Protein AF-A0A1F9DR35-F1 (afdb_monomer)

Nearest PDB structures (foldseek):
  1poi-assembly1_B  TM=9.417E-01  e=4.056E-20  Acidaminococcus fermentans
  5n01-assembly1_B  TM=9.128E-01  e=9.693E-15  Myxococcus xanthus DK 1622
  5mzw-assembly1_B  TM=8.966E-01  e=5.816E-15  Myxococcus xanthus DK 1622
  5n00-assembly1_B  TM=9.069E-01  e=1.835E-14  Myxococcus xanthus DK 1622
  5n02-assembly1_D  TM=9.061E-01  e=1.835E-14  Myxococcus xanthus DK 1622

pLDDT: mean 96.23, std 2.17, range [83.69, 98.62]

Solvent-accessible surface area (backbone atoms only — not comparable to full-atom values): 10544 Å² total; per-residue (Å²): 107,72,68,58,55,51,34,36,75,70,84,33,69,82,65,75,52,72,32,68,50,14,18,29,44,35,53,67,92,63,87,63,92,44,59,77,31,72,51,36,42,33,83,27,83,41,80,55,44,40,66,58,45,52,52,40,21,70,71,60,75,33,61,70,38,84,46,72,51,63,21,32,22,51,26,52,27,22,13,34,38,47,37,54,93,41,87,92,67,43,78,38,80,50,98,34,52,84,64,49,30,58,43,29,52,32,12,42,28,24,32,34,58,47,81,74,33,44,77,28,28,25,67,64,52,71,36,77,46,22,60,19,29,64,84,19,60,60,44,38,47,75,74,70,41,60,77,92,41,20,63,48,36,43,41,38,76,48,33,37,28,36,51,41,88,62,60,27,40,35,21,41,40,28,56,33,91,97,52,51,75,63,60,53,46,76,30,31,53,47,92,67,44,72,44,99,65,66,83

Secondary structure (DSSP, 8-state):
-HHHHHHHHHT-TTPPPB-TTSEES---SS--SSTTSGGGTTT-SEE--HHHHHHHHHTT---EEEE--SEE-TT--EE-SEESS-SSS-SEE----TTHHHHHHHSSEEEEE----TTTB-SS-SS-SB-SSTTSTTHHHHTTPPTT-EEEEEE-SSEEEEE-TTT--EEEEEE-TT--HHHHHHT-SSPPEE-SS--

Mean predicted aligned error: 3.11 Å

Sequence (199 aa):
CAAAMLAQKTHAPNLMIVFEAGGVAPLLPEMPISVGDSRTYFRGIMATSMSEIMDTCCRGMIDYTFLGGAQIDMYGNLNSTQLGPDHSHPKVRFPGSGGANDFASFCWRMMVITPQDSRRFTEKCDFITTPGWLEGGDSRAKLGLPKGCGPYRIITNMAVMDFEEESKRMRIISINPGYSVKDVQDNCGFELLKAKKII

Structure (mmCIF, N/CA/C/O backbone):
data_AF-A0A1F9DR35-F1
#
_entry.id   AF-A0A1F9DR35-F1
#
loop_
_atom_site.group_PDB
_atom_site.id
_atom_site.type_symbol
_atom_site.label_atom_id
_atom_site.label_alt_id
_atom_site.label_comp_id
_atom_site.label_asym_id
_atom_site.label_entity_id
_atom_site.label_seq_id
_atom_site.pdbx_PDB_ins_code
_atom_site.Cartn_x
_atom_site.Cartn_y
_atom_site.Cartn_z
_atom_site.occupancy
_atom_site.B_iso_or_equiv
_atom_site.auth_seq_id
_atom_site.auth_comp_id
_atom_site.auth_asym_id
_atom_site.auth_atom_id
_atom_site.pdbx_PDB_model_num
ATOM 1 N N . CYS A 1 1 ? 10.543 -5.946 -0.585 1.00 83.69 1 CYS A N 1
ATOM 2 C CA . CYS A 1 1 ? 11.599 -6.928 -0.934 1.00 83.69 1 CYS A CA 1
ATOM 3 C C . CYS A 1 1 ? 11.656 -8.117 0.019 1.00 83.69 1 CYS A C 1
ATOM 5 O O . CYS A 1 1 ? 11.390 -9.214 -0.446 1.00 83.69 1 CYS A O 1
ATOM 7 N N . ALA A 1 2 ? 11.917 -7.936 1.321 1.00 91.50 2 ALA A N 1
ATOM 8 C CA . ALA A 1 2 ? 12.093 -9.055 2.262 1.00 91.50 2 ALA A CA 1
ATOM 9 C C . ALA A 1 2 ? 10.951 -10.096 2.233 1.00 91.50 2 ALA A C 1
ATOM 11 O O . ALA A 1 2 ? 11.216 -11.286 2.088 1.00 91.50 2 ALA A O 1
ATOM 12 N N . ALA A 1 3 ? 9.688 -9.651 2.279 1.00 93.19 3 ALA A N 1
ATOM 13 C CA . ALA A 1 3 ? 8.527 -10.544 2.203 1.00 93.19 3 ALA A CA 1
ATOM 14 C C . ALA A 1 3 ? 8.476 -11.354 0.892 1.00 93.19 3 ALA A C 1
ATOM 16 O O . ALA A 1 3 ? 8.276 -12.564 0.924 1.00 93.19 3 ALA A O 1
ATOM 17 N N . ALA A 1 4 ? 8.719 -10.709 -0.255 1.00 93.44 4 ALA A N 1
ATOM 18 C CA . ALA A 1 4 ? 8.737 -11.372 -1.561 1.00 93.44 4 ALA A CA 1
ATOM 19 C C . ALA A 1 4 ? 9.900 -12.373 -1.686 1.00 93.44 4 ALA A C 1
ATOM 21 O O . ALA A 1 4 ? 9.704 -13.485 -2.167 1.00 93.44 4 ALA A O 1
ATOM 22 N N . MET A 1 5 ? 11.090 -12.018 -1.187 1.00 93.25 5 MET A N 1
ATOM 23 C CA . MET A 1 5 ? 12.255 -12.911 -1.167 1.00 93.25 5 MET A CA 1
ATOM 24 C C . MET A 1 5 ? 12.014 -14.142 -0.288 1.00 93.25 5 MET A C 1
ATOM 26 O O . MET A 1 5 ? 12.370 -15.256 -0.670 1.00 93.25 5 MET A O 1
ATOM 30 N N . LEU A 1 6 ? 11.393 -13.959 0.883 1.00 95.19 6 LEU A N 1
ATOM 31 C CA . LEU A 1 6 ? 11.012 -15.071 1.749 1.00 95.19 6 LEU A CA 1
ATOM 32 C C . LEU A 1 6 ? 9.963 -15.961 1.071 1.00 95.19 6 LEU A C 1
ATOM 34 O O . LEU A 1 6 ? 10.099 -17.183 1.096 1.00 95.19 6 LEU A O 1
ATOM 38 N N . ALA A 1 7 ? 8.953 -15.369 0.429 1.00 95.69 7 ALA A N 1
ATOM 39 C CA . ALA A 1 7 ? 7.929 -16.110 -0.302 1.00 95.69 7 ALA A CA 1
ATOM 40 C C . ALA A 1 7 ? 8.540 -16.958 -1.431 1.00 95.69 7 ALA A C 1
ATOM 42 O O . ALA A 1 7 ? 8.270 -18.157 -1.492 1.00 95.69 7 ALA A O 1
ATOM 43 N N . GLN A 1 8 ? 9.444 -16.386 -2.238 1.00 95.31 8 GLN A N 1
ATOM 44 C CA . GLN A 1 8 ? 10.185 -17.110 -3.281 1.00 95.31 8 GLN A CA 1
ATOM 45 C C . GLN A 1 8 ? 10.973 -18.305 -2.735 1.00 95.31 8 GLN A C 1
ATOM 47 O O . GLN A 1 8 ? 11.013 -19.360 -3.360 1.00 95.31 8 GLN A O 1
ATOM 52 N N . LYS A 1 9 ? 11.583 -18.172 -1.553 1.00 94.69 9 LYS A N 1
ATOM 53 C CA . LYS A 1 9 ? 12.379 -19.245 -0.935 1.00 94.69 9 LYS A CA 1
ATOM 54 C C . LYS A 1 9 ? 11.552 -20.306 -0.206 1.00 94.69 9 LYS A C 1
ATOM 56 O O . LYS A 1 9 ? 12.128 -21.294 0.237 1.00 94.69 9 LYS A O 1
ATOM 61 N N . THR A 1 10 ? 10.247 -20.100 -0.034 1.00 97.62 10 THR A N 1
ATOM 62 C CA . THR A 1 10 ? 9.408 -20.975 0.798 1.00 97.62 10 THR A CA 1
ATOM 63 C C . THR A 1 10 ? 8.257 -21.593 0.016 1.00 97.62 10 THR A C 1
ATOM 65 O O . THR A 1 10 ? 8.271 -22.792 -0.234 1.00 97.62 10 THR A O 1
ATOM 68 N N . HIS A 1 11 ? 7.260 -20.801 -0.371 1.00 97.56 11 HIS A N 1
ATOM 69 C CA . HIS A 1 11 ? 5.978 -21.313 -0.869 1.00 97.56 11 HIS A CA 1
ATOM 70 C C . HIS A 1 11 ? 5.564 -20.752 -2.234 1.00 97.56 11 HIS A C 1
ATOM 72 O O . HIS A 1 11 ? 4.597 -21.231 -2.818 1.00 97.56 11 HIS A O 1
ATOM 78 N N . ALA A 1 12 ? 6.281 -19.759 -2.762 1.00 97.12 12 ALA A N 1
ATOM 79 C CA . ALA A 1 12 ? 5.975 -19.116 -4.037 1.00 97.12 12 ALA A CA 1
ATOM 80 C C . ALA A 1 12 ? 7.231 -18.983 -4.924 1.00 97.12 12 ALA A C 1
ATOM 82 O O . ALA A 1 12 ? 7.595 -17.865 -5.293 1.00 97.12 12 ALA A O 1
ATOM 83 N N . PRO A 1 13 ? 7.907 -20.091 -5.292 1.00 94.88 13 PRO A N 1
ATOM 84 C CA . PRO A 1 13 ? 9.174 -20.050 -6.037 1.00 94.88 13 PRO A CA 1
ATOM 85 C C . PRO A 1 13 ? 9.071 -19.368 -7.406 1.00 94.88 13 PRO A C 1
ATOM 87 O O . PRO A 1 13 ? 10.054 -18.818 -7.891 1.00 94.88 13 PRO A O 1
ATOM 90 N N . ASN A 1 14 ? 7.873 -19.349 -7.994 1.00 94.88 14 ASN A N 1
ATOM 91 C CA . ASN A 1 14 ? 7.598 -18.721 -9.285 1.00 94.88 14 ASN A CA 1
ATOM 92 C C . ASN A 1 14 ? 7.073 -17.277 -9.160 1.00 94.88 14 ASN A C 1
ATOM 94 O O . ASN A 1 14 ? 6.606 -16.716 -10.148 1.00 94.88 14 ASN A O 1
ATOM 98 N N . LEU A 1 15 ? 7.104 -16.672 -7.964 1.00 95.88 15 LEU A N 1
ATOM 99 C CA . LEU A 1 15 ? 6.727 -15.269 -7.779 1.00 95.88 15 LEU A CA 1
ATOM 100 C C . LEU A 1 15 ? 7.653 -14.374 -8.611 1.00 95.88 15 LEU A C 1
ATOM 102 O O . LEU A 1 15 ? 8.870 -14.396 -8.427 1.00 95.88 15 LEU A O 1
ATOM 106 N N . MET A 1 16 ? 7.075 -13.553 -9.486 1.00 95.50 16 MET A N 1
ATOM 107 C CA . MET A 1 16 ? 7.813 -12.573 -10.275 1.00 95.50 16 MET A CA 1
ATOM 108 C C . MET A 1 16 ? 7.888 -11.244 -9.522 1.00 95.50 16 MET A C 1
ATOM 110 O O . MET A 1 16 ? 6.864 -10.650 -9.195 1.00 95.50 16 MET A O 1
ATOM 114 N N . ILE A 1 17 ? 9.104 -10.773 -9.243 1.00 95.94 17 ILE A N 1
ATOM 115 C CA . ILE A 1 17 ? 9.324 -9.461 -8.627 1.00 95.94 17 ILE A CA 1
ATOM 116 C C . ILE A 1 17 ? 9.549 -8.439 -9.736 1.00 95.94 17 ILE A C 1
ATOM 118 O O . ILE A 1 17 ? 10.380 -8.649 -10.617 1.00 95.94 17 ILE A O 1
ATOM 122 N N . VAL A 1 18 ? 8.827 -7.327 -9.664 1.00 96.44 18 VAL A N 1
ATOM 123 C CA . VAL A 1 18 ? 8.959 -6.192 -10.577 1.00 96.44 18 VAL A CA 1
ATOM 124 C C . VAL A 1 18 ? 9.212 -4.939 -9.744 1.00 96.44 18 VAL A C 1
ATOM 126 O O . VAL A 1 18 ? 8.576 -4.743 -8.708 1.00 96.44 18 VAL A O 1
ATOM 129 N N . PHE A 1 19 ? 10.166 -4.117 -10.167 1.00 96.38 19 PHE A N 1
ATOM 130 C CA . PHE A 1 19 ? 10.542 -2.869 -9.505 1.00 96.38 19 PHE A CA 1
ATOM 131 C C . PHE A 1 19 ? 10.108 -1.670 -10.339 1.00 96.38 19 PHE A C 1
ATOM 133 O O . PHE A 1 19 ? 10.281 -1.692 -11.554 1.00 96.38 19 PHE A O 1
ATOM 140 N N . GLU A 1 20 ? 9.626 -0.599 -9.694 1.00 95.81 20 GLU A N 1
ATOM 141 C CA . GLU A 1 20 ? 9.107 0.588 -10.399 1.00 95.81 20 GLU A CA 1
ATOM 142 C C . GLU A 1 20 ? 10.121 1.211 -11.362 1.00 95.81 20 GLU A C 1
ATOM 144 O O . GLU A 1 20 ? 9.733 1.747 -12.388 1.00 95.81 20 GLU A O 1
ATOM 149 N N . ALA A 1 21 ? 11.421 1.107 -11.067 1.00 95.81 21 ALA A N 1
ATOM 150 C CA . ALA A 1 21 ? 12.475 1.661 -11.911 1.00 95.81 21 ALA A CA 1
ATOM 151 C C . ALA A 1 21 ? 12.652 0.910 -13.248 1.00 95.81 21 ALA A C 1
ATOM 153 O O . ALA A 1 21 ? 13.363 1.396 -14.126 1.00 95.81 21 ALA A O 1
ATOM 154 N N . GLY A 1 22 ? 12.027 -0.263 -13.417 1.00 96.75 22 GLY A N 1
ATOM 155 C CA . GLY A 1 22 ? 12.102 -1.068 -14.640 1.00 96.75 22 GLY A CA 1
ATOM 156 C C . GLY A 1 22 ? 12.866 -2.386 -14.512 1.00 96.75 22 GLY A C 1
ATOM 157 O O . GLY A 1 22 ? 13.141 -3.035 -15.518 1.00 96.75 22 GLY A O 1
ATOM 158 N N . GLY A 1 23 ? 13.235 -2.801 -13.300 1.00 97.00 23 GLY A N 1
ATOM 159 C CA . GLY A 1 23 ? 13.833 -4.116 -13.063 1.00 97.00 23 GLY A CA 1
ATOM 160 C C . GLY A 1 23 ? 12.769 -5.214 -13.066 1.00 97.00 23 GLY A C 1
ATOM 161 O O . GLY A 1 23 ? 11.876 -5.198 -12.216 1.00 97.00 23 GLY A O 1
ATOM 162 N N . VAL A 1 24 ? 12.857 -6.176 -13.991 1.00 96.88 24 VAL A N 1
ATOM 163 C CA . VAL A 1 24 ? 11.875 -7.267 -14.126 1.00 96.88 24 VAL A CA 1
ATOM 164 C C . VAL A 1 24 ? 12.516 -8.618 -13.819 1.00 96.88 24 VAL A C 1
ATOM 166 O O . VAL A 1 24 ? 13.516 -9.010 -14.425 1.00 96.88 24 VAL A O 1
ATOM 169 N N . ALA A 1 25 ? 11.900 -9.342 -12.885 1.00 95.62 25 ALA A N 1
ATOM 170 C CA . ALA A 1 25 ? 12.294 -10.667 -12.413 1.00 95.62 25 ALA A CA 1
ATOM 171 C C . ALA A 1 25 ? 13.801 -10.821 -12.100 1.00 95.62 25 ALA A C 1
ATOM 173 O O . ALA A 1 25 ? 14.419 -11.781 -12.569 1.00 95.62 25 ALA A O 1
ATOM 174 N N . PRO A 1 26 ? 14.428 -9.903 -11.337 1.00 95.44 26 PRO A N 1
ATOM 175 C CA . PRO A 1 26 ? 15.825 -10.059 -10.953 1.00 95.44 26 PRO A CA 1
ATOM 176 C C . PRO A 1 26 ? 16.009 -11.225 -9.984 1.00 95.44 26 PRO A C 1
ATOM 178 O O . PRO A 1 26 ? 15.128 -11.553 -9.183 1.00 95.44 26 PRO A O 1
ATOM 181 N N . LEU A 1 27 ? 17.212 -11.793 -9.989 1.00 93.19 27 LEU A N 1
ATOM 182 C CA . LEU A 1 27 ? 17.680 -12.585 -8.863 1.00 93.19 27 LEU A CA 1
ATOM 183 C C . LEU A 1 27 ? 18.184 -11.605 -7.807 1.00 93.19 27 LEU A C 1
ATOM 185 O O . LEU A 1 27 ? 19.112 -10.853 -8.067 1.00 93.19 27 LEU A O 1
ATOM 189 N N . LEU A 1 28 ? 17.582 -11.596 -6.619 1.00 92.06 28 LEU A N 1
ATOM 190 C CA . LEU A 1 28 ? 17.999 -10.706 -5.533 1.00 92.06 28 LEU A CA 1
ATOM 191 C C . LEU A 1 28 ? 19.056 -11.411 -4.662 1.00 92.06 28 LEU A C 1
ATOM 193 O O . LEU A 1 28 ? 18.678 -12.267 -3.855 1.00 92.06 28 LEU A O 1
ATOM 197 N N . PRO A 1 29 ? 20.364 -11.100 -4.805 1.00 88.62 29 PRO A N 1
ATOM 198 C CA . PRO A 1 29 ? 21.405 -11.730 -3.989 1.00 88.62 29 PRO A CA 1
ATOM 199 C C . PRO A 1 29 ? 21.334 -11.270 -2.527 1.00 88.62 29 PRO A C 1
ATOM 201 O O . PRO A 1 29 ? 21.572 -12.052 -1.611 1.00 88.62 29 PRO A O 1
ATOM 204 N N . GLU A 1 30 ? 20.953 -10.013 -2.319 1.00 90.25 30 GLU A N 1
ATOM 205 C CA . GLU A 1 30 ? 20.793 -9.358 -1.026 1.00 90.25 30 GLU A CA 1
ATOM 206 C C . GLU A 1 30 ? 19.694 -8.289 -1.120 1.00 90.25 30 GLU A C 1
ATOM 208 O O . GLU A 1 30 ? 19.111 -8.062 -2.186 1.00 90.25 30 GLU A O 1
ATOM 213 N N . MET A 1 31 ? 19.393 -7.630 -0.002 1.00 91.75 31 MET A N 1
ATOM 214 C CA . MET A 1 31 ? 18.386 -6.572 0.027 1.00 91.75 31 MET A CA 1
ATOM 215 C C . MET A 1 31 ? 18.854 -5.343 -0.780 1.00 91.75 31 MET A C 1
ATOM 217 O O . MET A 1 31 ? 19.911 -4.777 -0.484 1.00 91.75 31 MET A O 1
ATOM 221 N N . PRO A 1 32 ? 18.082 -4.889 -1.786 1.00 92.12 32 PRO A N 1
ATOM 222 C CA . PRO A 1 32 ? 18.398 -3.658 -2.501 1.00 92.12 32 PRO A CA 1
ATOM 223 C C . PRO A 1 32 ? 18.185 -2.441 -1.589 1.00 92.12 32 PRO A C 1
ATOM 225 O O . PRO A 1 32 ? 17.254 -2.421 -0.782 1.00 92.12 32 PRO A O 1
ATOM 228 N N . ILE A 1 33 ? 19.037 -1.422 -1.734 1.00 91.56 33 ILE A N 1
ATOM 229 C CA . ILE A 1 33 ? 18.937 -0.162 -0.969 1.00 91.56 33 ILE A CA 1
ATOM 230 C C . ILE A 1 33 ? 17.902 0.776 -1.605 1.00 91.56 33 ILE A C 1
ATOM 232 O O . ILE A 1 33 ? 17.241 1.544 -0.912 1.00 91.56 33 ILE A O 1
ATOM 236 N N . SER A 1 34 ? 17.750 0.696 -2.926 1.00 92.62 34 SER A N 1
ATOM 237 C CA . SER A 1 34 ? 16.832 1.506 -3.721 1.00 92.62 34 SER A CA 1
ATOM 238 C C . SER A 1 34 ? 16.148 0.650 -4.785 1.00 92.62 34 SER A C 1
ATOM 240 O O . SER A 1 34 ? 16.663 -0.392 -5.187 1.00 92.62 34 SER A O 1
ATOM 242 N N . VAL A 1 35 ? 14.995 1.101 -5.274 1.00 92.12 35 VAL A N 1
ATOM 243 C CA . VAL A 1 35 ? 14.286 0.472 -6.400 1.00 92.12 35 VAL A CA 1
ATOM 244 C C . VAL A 1 35 ? 15.081 0.540 -7.710 1.00 92.12 35 VAL A C 1
ATOM 246 O O . VAL A 1 35 ? 14.947 -0.356 -8.538 1.00 92.12 35 VAL A O 1
ATOM 249 N N . GLY A 1 36 ? 15.940 1.553 -7.872 1.00 92.81 36 GLY A N 1
ATOM 250 C CA . GLY A 1 36 ? 16.846 1.717 -9.018 1.00 92.81 36 GLY A CA 1
ATOM 251 C C . GLY A 1 36 ? 18.264 1.182 -8.784 1.00 92.81 36 GLY A C 1
ATOM 252 O O . GLY A 1 36 ? 19.187 1.551 -9.502 1.00 92.81 36 GLY A O 1
ATOM 253 N N . ASP A 1 37 ? 18.468 0.381 -7.738 1.00 93.69 37 ASP A N 1
ATOM 254 C CA . ASP A 1 37 ? 19.766 -0.213 -7.412 1.00 93.69 37 ASP A CA 1
ATOM 255 C C . ASP A 1 37 ? 20.171 -1.285 -8.442 1.00 93.69 37 ASP A C 1
ATOM 257 O O . ASP A 1 37 ? 19.320 -2.007 -8.948 1.00 93.69 37 ASP A O 1
ATOM 261 N N . SER A 1 38 ? 21.465 -1.478 -8.722 1.00 93.88 38 SER A N 1
ATOM 262 C CA . SER A 1 38 ? 21.917 -2.514 -9.671 1.00 93.88 38 SER A CA 1
ATOM 263 C C . SER A 1 38 ? 21.448 -3.929 -9.298 1.00 93.88 38 SER A C 1
ATOM 265 O O . SER A 1 38 ? 21.236 -4.769 -10.176 1.00 93.88 38 SER A O 1
ATOM 267 N N . ARG A 1 39 ? 21.201 -4.190 -8.008 1.00 94.62 39 ARG A N 1
ATOM 268 C CA . ARG A 1 39 ? 20.643 -5.454 -7.502 1.00 94.62 39 ARG A CA 1
ATOM 269 C C . ARG A 1 39 ? 19.221 -5.715 -7.995 1.00 94.62 39 ARG A C 1
ATOM 271 O O . ARG A 1 39 ? 18.857 -6.877 -8.140 1.00 94.62 39 ARG A O 1
ATOM 278 N N . THR A 1 40 ? 18.435 -4.682 -8.307 1.00 95.44 40 THR A N 1
ATOM 279 C CA . THR A 1 40 ? 17.074 -4.837 -8.859 1.00 95.44 40 THR A CA 1
ATOM 280 C C . THR A 1 40 ? 17.067 -5.196 -10.347 1.00 95.44 40 THR A C 1
ATOM 282 O O . THR A 1 40 ? 16.014 -5.510 -10.896 1.00 95.44 40 THR A O 1
ATOM 285 N N . TYR A 1 41 ? 18.243 -5.251 -10.978 1.00 96.25 41 TYR A N 1
ATOM 286 C CA . TYR A 1 41 ? 18.445 -5.705 -12.358 1.00 96.25 41 TYR A CA 1
ATOM 287 C C . TYR A 1 41 ? 19.354 -6.937 -12.449 1.00 96.25 41 TYR A C 1
ATOM 289 O O . TYR A 1 41 ? 19.548 -7.483 -13.538 1.00 96.25 41 TYR A O 1
ATOM 297 N N . PHE A 1 42 ? 19.929 -7.394 -11.330 1.00 95.75 42 PHE A N 1
ATOM 298 C CA . PHE A 1 42 ? 20.920 -8.466 -11.333 1.00 95.75 42 PHE A CA 1
ATOM 299 C C . PHE A 1 42 ? 20.331 -9.759 -11.903 1.00 95.75 42 PHE A C 1
ATOM 301 O O . PHE A 1 42 ? 19.457 -10.390 -11.306 1.00 95.75 42 PHE A O 1
ATOM 308 N N . ARG A 1 43 ? 20.824 -10.145 -13.088 1.00 95.44 43 ARG A N 1
ATOM 309 C CA . ARG A 1 43 ? 20.336 -11.299 -13.861 1.00 95.44 43 ARG A CA 1
ATOM 310 C C . ARG A 1 43 ? 18.812 -11.286 -14.069 1.00 95.44 43 ARG A C 1
ATOM 312 O O . ARG A 1 43 ? 18.201 -12.350 -14.128 1.00 95.44 43 ARG A O 1
ATOM 319 N 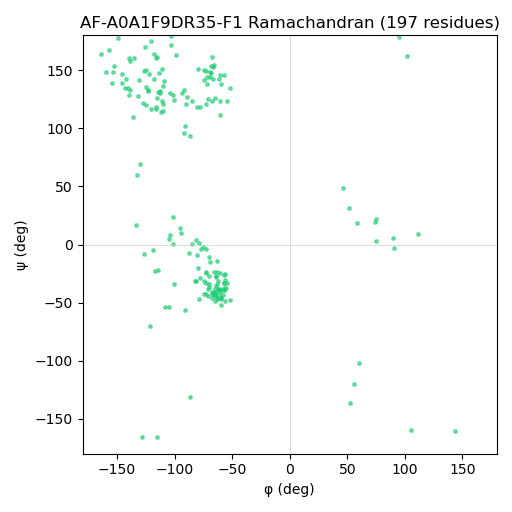N . GLY A 1 44 ? 18.214 -10.096 -14.156 1.00 95.06 44 GLY A N 1
ATOM 320 C CA . GLY A 1 44 ? 16.806 -9.935 -14.506 1.00 95.06 44 GLY A CA 1
ATOM 321 C C . GLY A 1 44 ? 16.524 -10.377 -15.936 1.00 95.06 44 GLY A C 1
ATOM 322 O O . GLY A 1 44 ? 17.411 -10.363 -16.790 1.00 95.06 44 GLY A O 1
ATOM 323 N N . ILE A 1 45 ? 15.278 -10.765 -16.198 1.00 95.69 45 ILE A N 1
ATOM 324 C CA . ILE A 1 45 ? 14.845 -11.164 -17.546 1.00 95.69 45 ILE A CA 1
ATOM 325 C C . ILE A 1 45 ? 14.733 -9.958 -18.482 1.00 95.69 45 ILE A C 1
ATOM 327 O O . ILE A 1 45 ? 14.810 -10.108 -19.698 1.00 95.69 45 ILE A O 1
ATOM 331 N N . MET A 1 46 ? 14.533 -8.767 -17.913 1.00 95.62 46 MET A N 1
ATOM 332 C CA . MET A 1 46 ? 14.413 -7.515 -18.644 1.00 95.62 46 MET A CA 1
ATOM 333 C C . MET A 1 46 ? 14.832 -6.342 -17.751 1.00 95.62 46 MET A C 1
ATOM 335 O O . MET A 1 46 ? 14.494 -6.286 -16.567 1.00 95.62 46 MET A O 1
ATOM 339 N N . ALA A 1 47 ? 15.557 -5.400 -18.351 1.00 96.50 47 ALA A N 1
ATOM 340 C CA . ALA A 1 47 ? 15.779 -4.063 -17.824 1.00 96.50 47 ALA A CA 1
ATOM 341 C C . ALA A 1 47 ? 15.008 -3.090 -18.720 1.00 96.50 47 ALA A C 1
ATOM 343 O O . ALA A 1 47 ? 15.298 -2.994 -19.911 1.00 96.50 47 ALA A O 1
ATOM 344 N N . THR A 1 48 ? 14.000 -2.425 -18.167 1.00 96.00 48 THR A N 1
ATOM 345 C CA . THR A 1 48 ? 13.123 -1.503 -18.898 1.00 96.00 48 THR A CA 1
ATOM 346 C C . THR A 1 48 ? 13.024 -0.151 -18.183 1.00 96.00 48 THR A C 1
ATOM 348 O O . THR A 1 48 ? 13.852 0.169 -17.331 1.00 96.00 48 THR A O 1
ATOM 351 N N . SER A 1 49 ? 12.046 0.666 -18.564 1.00 95.38 49 SER A N 1
ATOM 352 C CA . SER A 1 49 ? 11.757 1.977 -17.990 1.00 95.38 49 SER A CA 1
ATOM 353 C C . SER A 1 49 ? 10.613 1.925 -16.978 1.00 95.38 49 SER A C 1
ATOM 355 O O . SER A 1 49 ? 9.798 1.004 -16.986 1.00 95.38 49 SER A O 1
ATOM 357 N N . MET A 1 50 ? 10.503 2.972 -16.159 1.00 95.44 50 MET A N 1
ATOM 358 C CA . MET A 1 50 ? 9.354 3.165 -15.272 1.00 95.44 50 MET A CA 1
ATOM 359 C C . MET A 1 50 ? 8.026 3.203 -16.035 1.00 95.44 50 MET A C 1
ATOM 361 O O . MET A 1 50 ? 7.053 2.607 -15.585 1.00 95.44 50 MET A O 1
ATOM 365 N N . SER A 1 51 ? 7.993 3.842 -17.208 1.00 95.62 51 SER A N 1
ATOM 366 C CA . SER A 1 51 ? 6.794 3.911 -18.052 1.00 95.62 51 SER A CA 1
ATOM 367 C C . SER A 1 51 ? 6.284 2.523 -18.442 1.00 95.62 51 SER A C 1
ATOM 369 O O . SER A 1 51 ? 5.100 2.255 -18.287 1.00 95.62 51 SER A O 1
ATOM 371 N N . GLU A 1 52 ? 7.175 1.606 -18.8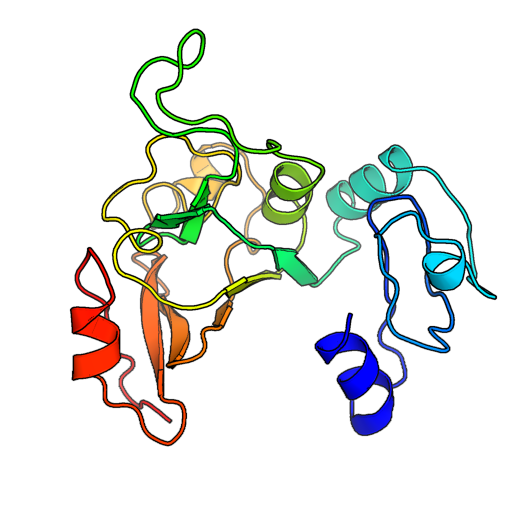28 1.00 96.50 52 GLU A N 1
ATOM 372 C CA . GLU A 1 52 ? 6.792 0.231 -19.187 1.00 96.50 52 GLU A CA 1
ATOM 373 C C . GLU A 1 52 ? 6.197 -0.533 -17.993 1.00 96.50 52 GLU A C 1
ATOM 375 O O . GLU A 1 52 ? 5.270 -1.333 -18.149 1.00 96.50 52 GLU A O 1
ATOM 380 N N . ILE A 1 53 ? 6.702 -0.285 -16.778 1.00 97.25 53 ILE A N 1
ATOM 381 C CA . ILE A 1 53 ? 6.148 -0.897 -15.565 1.00 97.25 53 ILE A CA 1
ATOM 382 C C . ILE A 1 53 ? 4.741 -0.371 -15.287 1.00 97.25 53 ILE A C 1
ATOM 384 O O . ILE A 1 53 ? 3.852 -1.168 -14.978 1.00 97.25 53 ILE A O 1
ATOM 388 N N . MET A 1 54 ? 4.514 0.936 -15.440 1.00 96.12 54 MET A N 1
ATOM 389 C CA . MET A 1 54 ? 3.179 1.520 -15.272 1.00 96.12 54 MET A CA 1
ATOM 390 C C . MET A 1 54 ? 2.208 1.004 -16.337 1.00 96.12 54 MET A C 1
ATOM 392 O O . MET A 1 54 ? 1.114 0.561 -15.995 1.00 96.12 54 MET A O 1
ATOM 396 N N . ASP A 1 55 ? 2.632 0.925 -17.599 1.00 96.50 55 ASP A N 1
ATOM 397 C CA . ASP A 1 55 ? 1.827 0.357 -18.686 1.00 96.50 55 ASP A CA 1
ATOM 398 C C . ASP A 1 55 ? 1.481 -1.117 -18.427 1.00 96.50 55 ASP A C 1
ATOM 400 O O . ASP A 1 55 ? 0.352 -1.562 -18.656 1.00 96.50 55 ASP A O 1
ATOM 404 N N . THR A 1 56 ? 2.424 -1.883 -17.878 1.00 96.62 56 THR A N 1
ATOM 405 C CA . THR A 1 56 ? 2.201 -3.274 -17.463 1.00 96.62 56 THR A CA 1
ATOM 406 C C . THR A 1 56 ? 1.148 -3.372 -16.352 1.00 96.62 56 THR A C 1
ATOM 408 O O . THR A 1 56 ? 0.303 -4.274 -16.386 1.00 96.62 56 THR A O 1
ATOM 411 N N . CYS A 1 57 ? 1.138 -2.428 -15.404 1.00 96.38 57 CYS A N 1
ATOM 412 C CA . CYS A 1 57 ? 0.093 -2.332 -14.383 1.00 96.38 57 CYS A CA 1
ATOM 413 C C . CYS A 1 57 ? -1.266 -2.016 -15.019 1.00 96.38 57 CYS A C 1
ATOM 415 O O . CYS A 1 57 ? -2.227 -2.739 -14.767 1.00 96.38 57 CYS A O 1
ATOM 417 N N . CYS A 1 58 ? -1.338 -1.012 -15.900 1.00 95.19 58 CYS A N 1
ATOM 418 C CA . CYS A 1 58 ? -2.556 -0.627 -16.626 1.00 95.19 58 CYS A CA 1
ATOM 419 C C . CYS A 1 58 ? -3.157 -1.783 -17.440 1.00 95.19 58 CYS A C 1
ATOM 421 O O . CYS A 1 58 ? -4.375 -1.895 -17.569 1.00 95.19 58 CYS A O 1
ATOM 423 N N . ARG A 1 59 ? -2.311 -2.679 -17.961 1.00 96.12 59 ARG A N 1
ATOM 424 C CA . ARG A 1 59 ? -2.723 -3.901 -18.672 1.00 96.12 59 ARG A CA 1
ATOM 425 C C . ARG A 1 59 ? -3.242 -5.015 -17.752 1.00 96.12 59 ARG A C 1
ATOM 427 O O . ARG A 1 59 ? -3.640 -6.062 -18.255 1.00 96.12 59 ARG A O 1
ATOM 434 N N . GLY A 1 60 ? -3.233 -4.818 -16.432 1.00 95.69 60 GLY A N 1
ATOM 435 C CA . GLY A 1 60 ? -3.724 -5.782 -15.445 1.00 95.69 60 GLY A CA 1
ATOM 436 C C . GLY A 1 60 ? -2.788 -6.970 -15.213 1.00 95.69 60 GLY A C 1
ATOM 437 O O . GLY A 1 60 ? -3.240 -8.021 -14.765 1.00 95.69 60 GLY A O 1
ATOM 438 N N . MET A 1 61 ? -1.496 -6.829 -15.523 1.00 96.38 61 MET A N 1
ATOM 439 C CA . MET A 1 61 ? -0.517 -7.924 -15.437 1.00 96.38 61 MET A CA 1
ATOM 440 C C . MET A 1 61 ? 0.133 -8.058 -14.049 1.00 96.38 61 MET A C 1
ATOM 442 O O . MET A 1 61 ? 0.892 -8.998 -13.826 1.00 96.38 61 MET A O 1
ATOM 446 N N . ILE A 1 62 ? -0.120 -7.118 -13.129 1.00 97.38 62 ILE A N 1
ATOM 447 C CA . ILE A 1 62 ? 0.496 -7.086 -11.795 1.00 97.38 62 ILE A CA 1
ATOM 448 C C . ILE A 1 62 ? -0.550 -7.374 -10.714 1.00 97.38 62 ILE A C 1
ATOM 450 O O . ILE A 1 62 ? -1.463 -6.584 -10.468 1.00 97.38 62 ILE A O 1
ATOM 454 N N . ASP A 1 63 ? -0.390 -8.507 -10.031 1.00 96.94 63 ASP A N 1
ATOM 455 C CA . ASP A 1 63 ? -1.316 -8.969 -8.991 1.00 96.94 63 ASP A CA 1
ATOM 456 C C . ASP A 1 63 ? -1.246 -8.143 -7.707 1.00 96.94 63 ASP A C 1
ATOM 458 O O . ASP A 1 63 ? -2.267 -7.801 -7.114 1.00 96.94 63 ASP A O 1
ATOM 462 N N . TYR A 1 64 ? -0.035 -7.835 -7.250 1.00 97.00 64 TYR A N 1
ATOM 463 C CA . TYR A 1 64 ? 0.198 -7.275 -5.927 1.00 97.00 64 TYR A CA 1
ATOM 464 C C . TYR A 1 64 ? 1.106 -6.059 -5.997 1.00 97.00 64 TYR A C 1
ATOM 466 O O . TYR A 1 64 ? 2.112 -6.064 -6.702 1.00 97.00 64 TYR A O 1
ATOM 474 N N . THR A 1 65 ? 0.802 -5.057 -5.179 1.00 96.88 65 THR A N 1
ATOM 475 C CA . THR A 1 65 ? 1.724 -3.955 -4.893 1.00 96.88 65 THR A CA 1
ATOM 476 C C . THR A 1 65 ? 1.921 -3.784 -3.392 1.00 96.88 65 THR A C 1
ATOM 478 O O . THR A 1 65 ? 1.025 -4.084 -2.601 1.00 96.88 65 THR A O 1
ATOM 481 N N . PHE A 1 66 ? 3.106 -3.315 -3.005 1.00 96.19 66 PHE A N 1
ATOM 482 C CA . PHE A 1 66 ? 3.473 -3.014 -1.626 1.00 96.19 66 PHE A CA 1
ATOM 483 C C . PHE A 1 66 ? 3.742 -1.523 -1.495 1.00 96.19 66 PHE A C 1
ATOM 485 O O . PHE A 1 66 ? 4.697 -1.022 -2.084 1.00 96.19 66 PHE A O 1
ATOM 492 N N . LEU A 1 67 ? 2.936 -0.836 -0.693 1.00 96.88 67 LEU A N 1
ATOM 493 C CA . LEU A 1 67 ? 3.012 0.608 -0.506 1.00 96.88 67 LEU A CA 1
ATOM 494 C C . LEU A 1 67 ? 3.154 0.980 0.975 1.00 96.88 67 LEU A C 1
ATOM 496 O O . LEU A 1 67 ? 3.017 0.155 1.883 1.00 96.88 67 LEU A O 1
ATOM 500 N N . GLY A 1 68 ? 3.429 2.258 1.204 1.00 94.75 68 GLY A N 1
ATOM 501 C CA . GLY A 1 68 ? 3.414 2.910 2.506 1.00 94.75 68 GLY A CA 1
ATOM 502 C C . GLY A 1 68 ? 2.800 4.302 2.372 1.00 94.75 68 GLY A C 1
ATOM 503 O O . GLY A 1 68 ? 2.741 4.857 1.279 1.00 94.75 68 GLY A O 1
ATOM 504 N N . GLY A 1 69 ? 2.345 4.870 3.483 1.00 94.25 69 GLY A N 1
ATOM 505 C CA . GLY A 1 69 ? 1.788 6.221 3.527 1.00 94.25 69 GLY A CA 1
ATOM 506 C C . GLY A 1 69 ? 2.132 6.900 4.843 1.00 94.25 69 GLY A C 1
ATOM 507 O O . GLY A 1 69 ? 2.252 6.231 5.870 1.00 94.25 69 GLY A O 1
ATOM 508 N N . ALA A 1 70 ? 2.320 8.217 4.811 1.00 96.88 70 ALA A N 1
ATOM 509 C CA . ALA A 1 70 ? 2.466 9.055 5.996 1.00 96.88 70 ALA A CA 1
ATOM 510 C C . ALA A 1 70 ? 1.132 9.235 6.733 1.00 96.88 70 ALA A C 1
ATOM 512 O O . ALA A 1 70 ? 1.136 9.298 7.957 1.00 96.88 70 ALA A O 1
ATOM 513 N N . GLN A 1 71 ? 0.017 9.260 5.999 1.00 98.06 71 GLN A N 1
ATOM 514 C CA . GLN A 1 71 ? -1.329 9.082 6.543 1.00 98.06 71 GLN A CA 1
ATOM 515 C C . GLN A 1 71 ? -2.046 7.941 5.816 1.00 98.06 71 GLN A C 1
ATOM 517 O O . GLN A 1 71 ? -1.782 7.692 4.638 1.00 98.06 71 GLN A O 1
ATOM 522 N N . ILE A 1 72 ? -2.944 7.277 6.533 1.00 98.56 72 ILE A N 1
ATOM 523 C CA . ILE A 1 72 ? -3.822 6.201 6.090 1.00 98.56 72 ILE A CA 1
ATOM 524 C C . ILE A 1 72 ? -5.180 6.442 6.741 1.00 98.56 72 ILE A C 1
ATOM 526 O O . ILE A 1 72 ? -5.240 6.620 7.959 1.00 98.56 72 ILE A O 1
ATOM 530 N N . ASP A 1 73 ? -6.251 6.440 5.954 1.00 98.31 73 ASP A N 1
ATOM 531 C CA . ASP A 1 73 ? -7.614 6.556 6.480 1.00 98.31 73 ASP A CA 1
ATOM 532 C C . ASP A 1 73 ? -8.372 5.222 6.517 1.00 98.31 73 ASP A C 1
ATOM 534 O O . ASP A 1 73 ? -7.863 4.166 6.124 1.00 98.31 73 ASP A O 1
ATOM 538 N N . MET A 1 74 ? -9.618 5.266 6.998 1.00 98.38 74 MET A N 1
ATOM 539 C CA . MET A 1 74 ? -10.459 4.080 7.190 1.00 98.38 74 MET A CA 1
ATOM 540 C C . MET A 1 74 ? -10.815 3.326 5.903 1.00 98.38 74 MET A C 1
ATOM 542 O O . MET A 1 74 ? -11.276 2.188 5.987 1.00 98.38 74 MET A O 1
ATOM 546 N N . TYR A 1 75 ? -10.600 3.927 4.734 1.00 98.56 75 TYR A N 1
ATOM 547 C CA . TYR A 1 75 ? -10.831 3.319 3.423 1.00 98.56 75 TYR A CA 1
ATOM 548 C C . TYR A 1 75 ? -9.518 2.908 2.745 1.00 98.56 75 TYR A C 1
ATOM 550 O O . TYR A 1 75 ? -9.516 2.438 1.606 1.00 98.56 75 TYR A O 1
ATOM 558 N N . GLY A 1 76 ? -8.388 3.050 3.444 1.00 98.25 76 GLY A N 1
ATOM 559 C CA . GLY A 1 76 ? -7.070 2.712 2.928 1.00 98.25 76 GLY A CA 1
ATOM 560 C C . GLY A 1 76 ? -6.553 3.714 1.901 1.00 98.25 76 GLY A C 1
ATOM 561 O O . GLY A 1 76 ? -5.662 3.359 1.130 1.00 98.25 76 GLY A O 1
ATOM 562 N N . ASN A 1 77 ? -7.098 4.936 1.852 1.00 98.62 77 ASN A N 1
ATOM 563 C CA . ASN A 1 77 ? -6.469 6.009 1.087 1.00 98.62 77 ASN A CA 1
ATOM 564 C C . ASN A 1 77 ? -5.140 6.363 1.754 1.00 98.62 77 ASN A C 1
ATOM 566 O O . ASN A 1 77 ? -5.047 6.341 2.983 1.00 98.62 77 ASN A O 1
ATOM 570 N N . LEU A 1 78 ? -4.116 6.677 0.956 1.00 98.56 78 LEU A N 1
ATOM 571 C CA . LEU A 1 78 ? -2.794 7.016 1.481 1.00 98.56 78 LEU A CA 1
ATOM 572 C C . LEU A 1 78 ? -2.399 8.438 1.107 1.00 98.56 78 LEU A C 1
ATOM 574 O O . LEU A 1 78 ? -2.595 8.888 -0.027 1.00 98.56 78 LEU A O 1
ATOM 578 N N . ASN A 1 79 ? -1.732 9.093 2.050 1.00 98.25 79 ASN A N 1
ATOM 579 C CA . ASN A 1 79 ? -1.039 10.348 1.826 1.00 98.25 79 ASN A CA 1
ATOM 580 C C . ASN A 1 79 ? 0.468 10.142 1.926 1.00 98.25 79 ASN A C 1
ATOM 582 O O . ASN A 1 79 ? 0.979 9.720 2.964 1.00 98.25 79 ASN A O 1
ATOM 586 N N . SER A 1 80 ? 1.184 10.495 0.872 1.00 97.50 80 SER A N 1
ATOM 587 C CA . SER A 1 80 ? 2.645 10.580 0.845 1.00 97.50 80 SER A CA 1
ATOM 588 C C . SER A 1 80 ? 3.120 11.879 0.193 1.00 97.50 80 SER A C 1
ATOM 590 O O . SER A 1 80 ? 4.287 11.984 -0.181 1.00 97.50 80 SER A O 1
ATOM 592 N N . THR A 1 81 ? 2.236 12.876 0.063 1.00 97.88 81 THR A N 1
ATOM 593 C CA . THR A 1 81 ? 2.530 14.152 -0.605 1.00 97.88 81 THR A CA 1
ATOM 594 C C . THR A 1 81 ? 2.734 15.282 0.390 1.00 97.88 81 THR A C 1
ATOM 596 O O . THR A 1 81 ? 3.763 15.955 0.333 1.00 97.88 81 THR A O 1
ATOM 599 N N . GLN A 1 82 ? 1.784 15.515 1.300 1.00 97.44 82 GLN A N 1
ATOM 600 C CA . GLN A 1 82 ? 1.859 16.674 2.191 1.00 97.44 82 GLN A CA 1
ATOM 601 C C . GLN A 1 82 ? 0.946 16.603 3.409 1.00 97.44 82 GLN A C 1
ATOM 603 O O . GLN A 1 82 ? -0.035 15.878 3.391 1.00 97.44 82 GLN A O 1
ATOM 608 N N . LEU A 1 83 ? 1.200 17.444 4.409 1.00 97.25 83 LEU A N 1
ATOM 609 C CA . LEU A 1 83 ? 0.233 17.782 5.457 1.00 97.25 83 LEU A CA 1
ATOM 610 C C . LEU A 1 83 ? -0.177 19.251 5.358 1.00 97.25 83 LEU A C 1
ATOM 612 O O . LEU A 1 83 ? 0.649 20.111 5.041 1.00 97.25 83 LEU A O 1
ATOM 616 N N . GLY A 1 84 ? -1.421 19.540 5.724 1.00 94.19 84 GLY A N 1
ATOM 617 C CA . GLY A 1 84 ? -2.027 20.865 5.682 1.00 94.19 84 GLY A CA 1
ATOM 618 C C . GLY A 1 84 ? -2.972 21.082 4.489 1.00 94.19 84 GLY A C 1
ATOM 619 O O . GLY A 1 84 ? -2.919 20.341 3.505 1.00 94.19 84 GLY A O 1
ATOM 620 N N . PRO A 1 85 ? -3.838 22.110 4.580 1.00 90.75 85 PRO A N 1
ATOM 621 C CA . PRO A 1 85 ? -4.946 22.320 3.646 1.00 90.75 85 PRO A CA 1
ATOM 622 C C . PRO A 1 85 ? -4.541 22.961 2.310 1.00 90.75 85 PRO A C 1
ATOM 624 O O . PRO A 1 85 ? -5.292 22.859 1.345 1.00 90.75 85 PRO A O 1
ATOM 627 N N . ASP A 1 86 ? -3.388 23.634 2.241 1.00 93.56 86 ASP A N 1
ATOM 628 C CA . ASP A 1 86 ? -2.893 24.283 1.021 1.00 93.56 86 ASP A CA 1
ATOM 629 C C . ASP A 1 86 ? -1.830 23.401 0.349 1.00 93.56 86 ASP A C 1
ATOM 631 O O . ASP A 1 86 ? -0.838 23.021 0.973 1.00 93.56 86 ASP A O 1
ATOM 635 N N . HIS A 1 87 ? -2.034 23.057 -0.926 1.00 90.94 87 HIS A N 1
ATOM 636 C CA . HIS A 1 87 ? -1.056 22.298 -1.709 1.00 90.94 87 HIS A CA 1
ATOM 637 C C . HIS A 1 87 ? 0.162 23.117 -2.139 1.00 90.94 87 HIS A C 1
ATOM 639 O O . HIS A 1 87 ? 1.266 22.579 -2.244 1.00 90.94 87 HIS A O 1
ATOM 645 N N . SER A 1 88 ? -0.014 24.418 -2.363 1.00 94.31 88 SER A N 1
ATOM 646 C CA . SER A 1 88 ? 1.084 25.305 -2.747 1.00 94.31 88 SER A CA 1
ATOM 647 C C . SER A 1 88 ? 1.959 25.685 -1.550 1.00 94.31 88 SER A C 1
ATOM 649 O O . SER A 1 88 ? 3.161 25.880 -1.721 1.00 94.31 88 SER A O 1
ATOM 651 N N . HIS A 1 89 ? 1.388 25.727 -0.341 1.00 94.88 89 HIS A N 1
ATOM 652 C CA . HIS A 1 89 ? 2.106 26.021 0.907 1.00 94.88 89 HIS A CA 1
ATOM 653 C C . HIS A 1 89 ? 1.797 24.978 1.992 1.00 94.88 89 HIS A C 1
ATOM 655 O O . HIS A 1 89 ? 1.124 25.278 2.985 1.00 94.88 89 HIS A O 1
ATOM 661 N N . PRO A 1 90 ? 2.275 23.733 1.827 1.00 96.38 90 PRO A N 1
ATOM 662 C CA . PRO A 1 90 ? 2.004 22.683 2.792 1.00 96.38 90 PRO A CA 1
ATOM 663 C C . PRO A 1 90 ? 2.725 22.951 4.113 1.00 96.38 90 PRO A C 1
ATOM 665 O O . PRO A 1 90 ? 3.849 23.453 4.145 1.00 96.38 90 PRO A O 1
ATOM 668 N N . LYS A 1 91 ? 2.117 22.524 5.222 1.00 96.88 91 LYS A N 1
ATOM 669 C CA . LYS A 1 91 ? 2.759 22.554 6.544 1.00 96.88 91 LYS A CA 1
ATOM 670 C C . LYS A 1 91 ? 3.962 21.610 6.596 1.00 96.88 91 LYS A C 1
ATOM 672 O O . LYS A 1 91 ? 4.965 21.916 7.234 1.00 96.88 91 LYS A O 1
ATOM 677 N N . VAL A 1 92 ? 3.843 20.449 5.952 1.00 97.38 92 VAL A N 1
ATOM 678 C CA . VAL A 1 92 ? 4.920 19.463 5.789 1.00 97.38 92 VAL A CA 1
ATOM 679 C C . VAL A 1 92 ? 4.864 18.925 4.368 1.00 97.38 92 VAL A C 1
ATOM 681 O O . VAL A 1 92 ? 3.791 18.536 3.912 1.00 97.38 92 VAL A O 1
ATOM 684 N N . ARG A 1 93 ? 6.009 18.862 3.681 1.00 97.19 93 ARG A N 1
ATOM 685 C CA . ARG A 1 93 ? 6.129 18.242 2.357 1.00 97.19 93 ARG A CA 1
ATOM 686 C C . ARG A 1 93 ? 6.810 16.880 2.465 1.00 97.19 93 ARG A C 1
ATOM 688 O O . ARG A 1 93 ? 7.872 16.760 3.070 1.00 97.19 93 ARG A O 1
ATOM 695 N N . PHE A 1 94 ? 6.200 15.873 1.855 1.00 96.94 94 PHE A N 1
ATOM 696 C CA . PHE A 1 94 ? 6.737 14.522 1.717 1.00 96.94 94 PHE A CA 1
ATOM 697 C C . PHE A 1 94 ? 7.274 14.297 0.289 1.00 96.94 94 PHE A C 1
ATOM 699 O O . PHE A 1 94 ? 7.058 15.147 -0.582 1.00 96.94 94 PHE A O 1
ATOM 706 N N . PRO A 1 95 ? 7.961 13.166 0.018 1.00 95.38 95 PRO A N 1
ATOM 707 C CA . PRO A 1 95 ? 8.530 12.880 -1.303 1.00 95.38 95 PRO A CA 1
ATOM 708 C C . PRO A 1 95 ? 7.526 12.904 -2.467 1.00 95.38 95 PRO A C 1
ATOM 710 O O . PRO A 1 95 ? 7.920 13.185 -3.596 1.00 95.38 95 PRO A O 1
ATOM 713 N N . GLY A 1 96 ? 6.237 12.657 -2.212 1.00 95.75 96 GLY A N 1
ATOM 714 C CA . GLY A 1 96 ? 5.188 12.654 -3.228 1.00 95.75 96 GLY A CA 1
ATOM 715 C C . GLY A 1 96 ? 4.711 11.251 -3.598 1.00 95.75 96 GLY A C 1
ATOM 716 O O . GLY A 1 96 ? 4.863 10.296 -2.835 1.00 95.75 96 GLY A O 1
ATOM 717 N N . SER A 1 97 ? 4.088 11.147 -4.773 1.00 96.38 97 SER A N 1
ATOM 718 C CA . SER A 1 97 ? 3.496 9.897 -5.267 1.00 96.38 97 SER A CA 1
ATOM 719 C C . SER A 1 97 ? 4.538 8.828 -5.590 1.00 96.38 97 SER A C 1
ATOM 721 O O . SER A 1 97 ? 4.346 7.665 -5.240 1.00 96.38 97 SER A O 1
ATOM 723 N N . GLY A 1 98 ? 5.615 9.193 -6.296 1.00 93.88 98 GLY A N 1
ATOM 724 C CA . GLY A 1 98 ? 6.363 8.190 -7.064 1.00 93.88 98 GLY A CA 1
ATOM 725 C C . GLY A 1 98 ? 5.394 7.410 -7.964 1.00 93.88 98 GLY A C 1
ATOM 726 O O . GLY A 1 98 ? 4.467 8.012 -8.512 1.00 93.88 98 GLY A O 1
ATOM 727 N N . GLY A 1 99 ? 5.535 6.084 -8.026 1.00 95.25 99 GLY A N 1
ATOM 728 C CA . GLY A 1 99 ? 4.580 5.194 -8.696 1.00 95.25 99 GLY A CA 1
ATOM 729 C C . GLY A 1 99 ? 3.366 4.756 -7.868 1.00 95.25 99 GLY A C 1
ATOM 730 O O . GLY A 1 99 ? 2.551 3.971 -8.348 1.00 95.25 99 GLY A O 1
ATOM 731 N N . ALA A 1 100 ? 3.231 5.199 -6.611 1.00 96.94 100 ALA A N 1
ATOM 732 C CA . ALA A 1 100 ? 2.234 4.648 -5.688 1.00 96.94 100 ALA A CA 1
ATOM 733 C C . ALA A 1 100 ? 0.790 4.823 -6.184 1.00 96.94 100 ALA A C 1
ATOM 735 O O . ALA A 1 100 ? -0.019 3.906 -6.032 1.00 96.94 100 ALA A O 1
ATOM 736 N N . ASN A 1 101 ? 0.483 5.967 -6.807 1.00 97.19 101 ASN A N 1
ATOM 737 C CA . ASN A 1 101 ? -0.834 6.237 -7.377 1.00 97.19 101 ASN A CA 1
ATOM 738 C C . ASN A 1 101 ? -1.211 5.216 -8.462 1.00 97.19 101 ASN A C 1
ATOM 740 O O . ASN A 1 101 ? -2.267 4.591 -8.356 1.00 97.19 101 ASN A O 1
ATOM 744 N N . ASP A 1 102 ? -0.339 4.999 -9.448 1.00 96.06 102 ASP A N 1
ATOM 745 C CA . ASP A 1 102 ? -0.561 4.052 -10.543 1.00 96.06 102 ASP A CA 1
ATOM 746 C C . ASP A 1 102 ? -0.667 2.617 -10.022 1.00 96.06 102 ASP A C 1
ATOM 748 O O . ASP A 1 102 ? -1.613 1.896 -10.345 1.00 96.06 102 ASP A O 1
ATOM 752 N N . PHE A 1 103 ? 0.238 2.215 -9.127 1.00 97.06 103 PHE A N 1
ATOM 753 C CA . PHE A 1 103 ? 0.194 0.881 -8.536 1.00 97.06 103 PHE A CA 1
ATOM 754 C C . PHE A 1 103 ? -1.107 0.619 -7.781 1.00 97.06 103 PHE A C 1
ATOM 756 O O . PHE A 1 103 ? -1.715 -0.437 -7.943 1.00 97.06 103 PHE A O 1
ATOM 763 N N . ALA A 1 104 ? -1.559 1.561 -6.955 1.00 97.19 104 ALA A N 1
ATOM 764 C CA . ALA A 1 104 ? -2.821 1.395 -6.248 1.00 97.19 104 ALA A CA 1
ATOM 765 C C . ALA A 1 104 ? -4.027 1.467 -7.177 1.00 97.19 104 ALA A C 1
ATOM 767 O O . ALA A 1 104 ? -5.059 0.887 -6.852 1.00 97.19 104 ALA A O 1
ATOM 768 N N . SER A 1 105 ? -3.923 2.180 -8.298 1.00 97.12 105 SER A N 1
ATOM 769 C CA . SER A 1 105 ? -4.986 2.309 -9.296 1.00 97.12 105 SER A CA 1
ATOM 770 C C . SER A 1 105 ? -5.174 1.023 -10.098 1.00 97.12 105 SER A C 1
ATOM 772 O O . SER A 1 105 ? -6.314 0.599 -10.300 1.00 97.12 105 SER A O 1
ATOM 774 N N . PHE A 1 106 ? -4.076 0.376 -10.498 1.00 96.88 106 PHE A N 1
ATOM 775 C CA . PHE A 1 106 ? -4.106 -0.663 -11.527 1.00 96.88 106 PHE A CA 1
ATOM 776 C C . PHE A 1 106 ? -3.687 -2.064 -11.064 1.00 96.88 106 PHE A C 1
ATOM 778 O O . PHE A 1 106 ? -4.123 -3.040 -11.674 1.00 96.88 106 PHE A O 1
ATOM 785 N N . CYS A 1 107 ? -2.913 -2.215 -9.983 1.00 97.69 107 CYS A N 1
ATOM 786 C CA . CYS A 1 107 ? -2.613 -3.550 -9.456 1.00 97.69 107 CYS A CA 1
ATOM 787 C C . CYS A 1 107 ? -3.846 -4.161 -8.779 1.00 97.69 107 CYS A C 1
ATOM 789 O O . CYS A 1 107 ? -4.603 -3.472 -8.090 1.00 97.69 107 CYS A O 1
ATOM 791 N N . TRP A 1 108 ? -4.022 -5.478 -8.906 1.00 97.62 108 TRP A N 1
ATOM 792 C CA . TRP A 1 108 ? -5.216 -6.161 -8.394 1.00 97.62 108 TRP A CA 1
ATOM 793 C C . TRP A 1 108 ? -5.380 -6.041 -6.874 1.00 97.62 108 TRP A C 1
ATOM 795 O O . TRP A 1 108 ? -6.494 -5.886 -6.374 1.00 97.62 108 TRP A O 1
ATOM 805 N N . ARG A 1 109 ? -4.281 -6.113 -6.120 1.00 97.94 109 ARG A N 1
A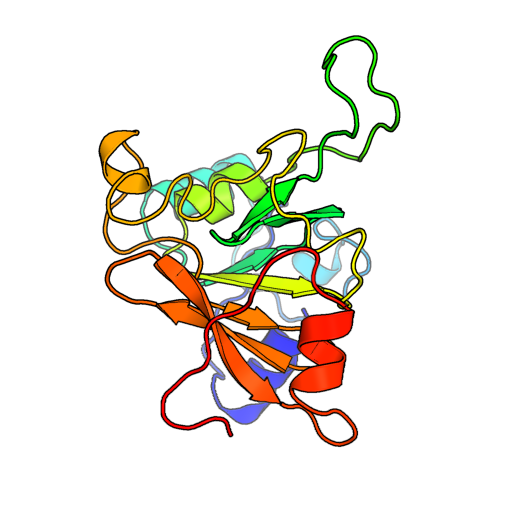TOM 806 C CA . ARG A 1 109 ? -4.288 -6.114 -4.653 1.00 97.94 109 ARG A CA 1
ATOM 807 C C . ARG A 1 109 ? -3.207 -5.196 -4.098 1.00 97.94 109 ARG A C 1
ATOM 809 O O . ARG A 1 109 ? -2.018 -5.513 -4.128 1.00 97.94 109 ARG A O 1
ATOM 816 N N . MET A 1 110 ? -3.630 -4.083 -3.509 1.00 97.69 110 MET A N 1
ATOM 817 C CA . MET A 1 110 ? -2.740 -3.175 -2.791 1.00 97.69 110 MET A CA 1
ATOM 818 C C . MET A 1 110 ? -2.537 -3.642 -1.349 1.00 97.69 110 MET A C 1
ATOM 820 O O . MET A 1 110 ? -3.490 -3.776 -0.580 1.00 97.69 110 MET A O 1
ATOM 824 N N . MET A 1 111 ? -1.284 -3.858 -0.966 1.00 98.00 111 MET A N 1
ATOM 825 C CA . MET A 1 111 ? -0.887 -4.120 0.412 1.00 98.00 111 MET A CA 1
ATOM 826 C C . MET A 1 111 ? -0.107 -2.936 0.961 1.00 98.00 111 MET A C 1
ATOM 828 O O . MET A 1 111 ? 0.782 -2.408 0.296 1.00 98.00 111 MET A O 1
ATOM 832 N N . VAL A 1 112 ? -0.404 -2.549 2.194 1.00 97.81 112 VAL A N 1
ATOM 833 C CA . VAL A 1 112 ? 0.322 -1.491 2.897 1.00 97.81 112 VAL A CA 1
ATOM 834 C C . VAL A 1 112 ? 1.074 -2.102 4.060 1.00 97.81 112 VAL A C 1
ATOM 836 O O . VAL A 1 112 ? 0.486 -2.845 4.842 1.00 97.81 112 VAL A O 1
ATOM 839 N N . ILE A 1 113 ? 2.364 -1.795 4.176 1.00 96.38 113 ILE A N 1
ATOM 840 C CA . ILE A 1 113 ? 3.197 -2.253 5.291 1.00 96.38 113 ILE A CA 1
ATOM 841 C C . ILE A 1 113 ? 3.745 -1.030 6.013 1.00 96.38 113 ILE A C 1
ATOM 843 O O . ILE A 1 113 ? 4.491 -0.242 5.432 1.00 96.38 113 ILE A O 1
ATOM 847 N N . THR A 1 114 ? 3.373 -0.848 7.278 1.00 96.06 114 THR A N 1
ATOM 848 C CA . THR A 1 114 ? 3.772 0.346 8.031 1.00 96.06 114 THR A CA 1
ATOM 849 C C . THR A 1 114 ? 3.672 0.134 9.542 1.00 96.06 114 THR A C 1
ATOM 851 O O . THR A 1 114 ? 2.796 -0.609 9.982 1.00 96.06 114 THR A O 1
ATOM 854 N N . PRO A 1 115 ? 4.525 0.762 10.372 1.00 96.00 115 PRO A N 1
ATOM 855 C CA . PRO A 1 115 ? 4.262 0.815 11.805 1.00 96.00 115 PRO A CA 1
ATOM 856 C C . PRO A 1 115 ? 2.952 1.561 12.083 1.00 96.00 115 PRO A C 1
ATOM 858 O O . PRO A 1 115 ? 2.630 2.545 11.416 1.00 96.00 115 PRO A O 1
ATOM 861 N N . GLN A 1 116 ? 2.199 1.082 13.068 1.00 95.44 116 GLN A N 1
ATOM 862 C CA . GLN A 1 116 ? 0.938 1.689 13.466 1.00 95.44 116 GLN A CA 1
ATOM 863 C C . GLN A 1 116 ? 1.154 2.758 14.529 1.00 95.44 116 GLN A C 1
ATOM 865 O O . GLN A 1 116 ? 1.758 2.500 15.568 1.00 95.44 116 GLN A O 1
ATOM 870 N N . ASP A 1 117 ? 0.627 3.946 14.252 1.00 94.50 117 ASP A N 1
ATOM 871 C CA . ASP A 1 117 ? 0.585 5.077 15.165 1.00 94.50 117 ASP A CA 1
ATOM 872 C C . ASP A 1 117 ? -0.618 5.973 14.828 1.00 94.50 117 ASP A C 1
ATOM 874 O O . ASP A 1 117 ? -1.072 6.022 13.680 1.00 94.50 117 ASP A O 1
ATOM 878 N N . SER A 1 118 ? -1.120 6.708 15.821 1.00 91.25 118 SER A N 1
ATOM 879 C CA . SER A 1 118 ? -2.336 7.521 15.688 1.00 91.25 118 SER A CA 1
ATOM 880 C C . SER A 1 118 ? -2.190 8.748 14.783 1.00 91.25 118 SER A C 1
ATOM 882 O O . SER A 1 118 ? -3.195 9.320 14.374 1.00 91.25 118 SER A O 1
ATOM 884 N N . ARG A 1 119 ? -0.965 9.177 14.443 1.00 93.56 119 ARG A N 1
ATOM 885 C CA . ARG A 1 119 ? -0.751 10.272 13.479 1.00 93.56 119 ARG A CA 1
ATOM 886 C C . ARG A 1 119 ? -0.816 9.762 12.046 1.00 93.56 119 ARG A C 1
ATOM 888 O O . ARG A 1 119 ? -1.220 10.504 11.153 1.00 93.56 119 ARG A O 1
ATOM 895 N N . ARG A 1 120 ? -0.412 8.509 11.836 1.00 96.69 120 ARG A N 1
ATOM 896 C CA . ARG A 1 120 ? -0.498 7.829 10.548 1.00 96.69 120 ARG A CA 1
ATOM 897 C C . ARG A 1 120 ? -1.905 7.334 10.268 1.00 96.69 120 ARG A C 1
ATOM 899 O O . ARG A 1 120 ? -2.405 7.570 9.179 1.00 96.69 120 ARG A O 1
ATOM 906 N N . PHE A 1 121 ? -2.556 6.681 11.222 1.00 98.19 121 PHE A N 1
ATOM 907 C CA . PHE A 1 121 ? -3.939 6.229 11.073 1.00 98.19 121 PHE A CA 1
ATOM 908 C C . PHE A 1 121 ? -4.883 7.361 11.481 1.00 98.19 121 PHE A C 1
ATOM 910 O O . PHE A 1 121 ? -5.177 7.524 12.658 1.00 98.19 121 PHE A O 1
ATOM 917 N N . THR A 1 122 ? -5.322 8.160 10.513 1.00 97.38 122 THR A N 1
ATOM 918 C CA . THR A 1 122 ? -6.124 9.382 10.709 1.00 97.38 122 THR A CA 1
ATOM 919 C C . THR A 1 122 ? -7.542 9.181 10.186 1.00 97.38 122 THR A C 1
ATOM 921 O O . THR A 1 122 ? -7.743 8.418 9.247 1.00 97.38 122 THR A O 1
ATOM 924 N N . GLU A 1 123 ? -8.539 9.866 10.752 1.00 96.12 123 GLU A N 1
ATOM 925 C CA . GLU A 1 123 ? -9.924 9.794 10.256 1.00 96.12 123 GLU A CA 1
ATOM 926 C C . GLU A 1 123 ? -10.028 10.139 8.767 1.00 96.12 123 GLU A C 1
ATOM 928 O O . GLU A 1 123 ? -10.803 9.526 8.034 1.00 96.12 123 GLU A O 1
ATOM 933 N N . LYS A 1 124 ? -9.221 11.107 8.322 1.00 96.25 124 LYS A N 1
ATOM 934 C CA . LYS A 1 124 ? -9.155 11.560 6.936 1.00 96.25 124 LYS A CA 1
ATOM 935 C C . LYS A 1 124 ? -7.728 11.964 6.584 1.00 96.25 124 LYS A C 1
ATOM 937 O O . LYS A 1 124 ? -7.045 12.603 7.386 1.00 96.25 124 LYS A O 1
ATOM 942 N N . CYS A 1 125 ? -7.280 11.602 5.386 1.00 97.38 125 CYS A N 1
ATOM 943 C CA . CYS A 1 125 ? -6.029 12.115 4.834 1.00 97.38 125 CYS A CA 1
ATOM 944 C C . CYS A 1 125 ? -6.171 13.589 4.431 1.00 97.38 125 CYS A C 1
ATOM 946 O O . CYS A 1 125 ? -7.155 13.967 3.794 1.00 97.38 125 CYS A O 1
ATOM 948 N N . ASP A 1 126 ? -5.153 14.401 4.722 1.00 97.00 126 ASP A N 1
ATOM 949 C CA . ASP A 1 126 ? -5.092 15.804 4.287 1.00 97.00 126 ASP A CA 1
ATOM 950 C C . ASP A 1 126 ? -5.044 15.903 2.753 1.00 97.00 126 ASP A C 1
ATOM 952 O O . ASP A 1 126 ? -5.595 16.824 2.153 1.00 97.00 126 ASP A O 1
ATOM 956 N N . PHE A 1 127 ? -4.387 14.929 2.119 1.00 97.56 127 PHE A N 1
ATOM 957 C CA . PHE A 1 127 ? -4.273 14.792 0.676 1.00 97.56 127 PHE A CA 1
ATOM 958 C C . PHE A 1 127 ? -4.312 13.310 0.288 1.00 97.56 127 PHE A C 1
ATOM 960 O O . PHE A 1 127 ? -3.624 12.489 0.895 1.00 97.56 127 PHE A O 1
ATOM 967 N N . ILE A 1 128 ? -5.086 12.954 -0.738 1.00 97.75 128 ILE A N 1
ATOM 968 C CA . ILE A 1 128 ? -5.109 11.587 -1.271 1.00 97.75 128 ILE A CA 1
ATOM 969 C C . ILE A 1 128 ? -4.077 11.503 -2.390 1.00 97.75 128 ILE A C 1
ATOM 971 O O . ILE A 1 128 ? -4.344 11.854 -3.536 1.00 97.75 128 ILE A O 1
ATOM 975 N N . THR A 1 129 ? -2.878 11.038 -2.049 1.00 98.06 129 THR A N 1
ATOM 976 C CA . THR A 1 129 ? -1.849 10.730 -3.049 1.00 98.06 129 THR A CA 1
ATOM 977 C C . THR A 1 129 ? -2.185 9.438 -3.775 1.00 98.06 129 THR A C 1
ATOM 979 O O . THR A 1 129 ? -2.033 9.335 -4.989 1.00 98.06 129 THR A O 1
ATOM 982 N N . THR A 1 130 ? -2.638 8.446 -3.012 1.00 98.44 130 THR A N 1
ATOM 983 C CA . THR A 1 130 ? -2.864 7.085 -3.485 1.00 98.44 130 THR A CA 1
ATOM 984 C C . THR A 1 130 ? -4.309 6.685 -3.192 1.00 98.44 130 THR A C 1
ATOM 986 O O . THR A 1 130 ? -4.701 6.69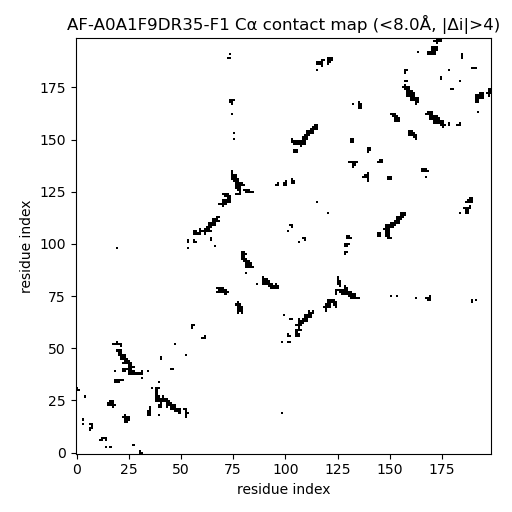0 -2.018 1.00 98.44 130 THR A O 1
ATOM 989 N N . PRO A 1 131 ? -5.111 6.347 -4.217 1.00 98.00 131 PRO A N 1
ATOM 990 C CA . PRO A 1 131 ? -6.519 6.037 -4.032 1.00 98.00 131 PRO A CA 1
ATOM 991 C C . PRO A 1 131 ? -6.690 4.671 -3.368 1.00 98.00 131 PRO A C 1
ATOM 993 O O . PRO A 1 131 ? -6.286 3.642 -3.915 1.00 98.00 131 PRO A O 1
ATOM 996 N N . GLY A 1 132 ? -7.346 4.661 -2.211 1.00 98.19 132 GLY A N 1
ATOM 997 C CA . GLY A 1 132 ? -7.830 3.453 -1.565 1.00 98.19 132 GLY A CA 1
ATOM 998 C C . GLY A 1 132 ? -9.218 3.072 -2.076 1.00 98.19 132 GLY A C 1
ATOM 999 O O . GLY A 1 132 ? -9.472 3.048 -3.286 1.00 98.19 132 GLY A O 1
ATOM 1000 N N . TRP A 1 133 ? -10.138 2.803 -1.150 1.00 98.31 133 TRP A N 1
ATOM 1001 C CA . TRP A 1 133 ? -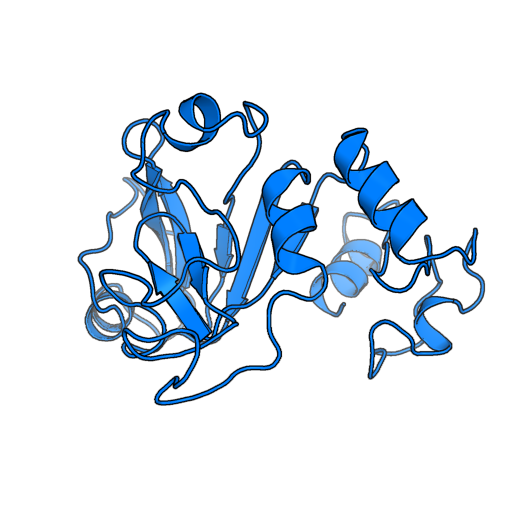11.568 2.684 -1.441 1.00 98.31 133 TRP A CA 1
ATOM 1002 C C . TRP A 1 133 ? -12.280 4.039 -1.519 1.00 98.31 133 TRP A C 1
ATOM 1004 O O . TRP A 1 133 ? -13.480 4.062 -1.761 1.00 98.31 133 TRP A O 1
ATOM 1014 N N . LEU A 1 134 ? -11.552 5.156 -1.404 1.00 97.81 134 LEU A N 1
ATOM 1015 C CA . LEU A 1 134 ? -12.068 6.525 -1.447 1.00 97.81 134 LEU A CA 1
ATOM 1016 C C . LEU A 1 134 ? -13.092 6.790 -0.338 1.00 97.81 134 LEU A C 1
ATOM 1018 O O . LEU A 1 134 ? -12.685 6.990 0.799 1.00 97.81 134 LEU A O 1
ATOM 1022 N N . GLU A 1 135 ? -14.384 6.781 -0.657 1.00 97.44 135 GLU A N 1
ATOM 1023 C CA . GLU A 1 135 ? -15.491 7.040 0.271 1.00 97.44 135 GLU A CA 1
ATOM 1024 C C . GLU A 1 135 ? -16.182 5.747 0.738 1.00 97.44 135 GLU A C 1
ATOM 1026 O O . GLU A 1 135 ? -17.131 5.798 1.518 1.00 97.44 135 GLU A O 1
ATOM 1031 N N . GLY A 1 136 ? -15.707 4.586 0.276 1.00 97.25 136 GLY A N 1
ATOM 1032 C CA . GLY A 1 136 ? -16.283 3.280 0.570 1.00 97.25 136 GLY A CA 1
ATOM 1033 C C . GLY A 1 136 ? -17.263 2.785 -0.496 1.00 97.25 136 GLY A C 1
ATOM 1034 O O . GLY A 1 136 ? -17.516 3.437 -1.511 1.00 97.25 136 GLY A O 1
ATOM 1035 N N . GLY A 1 137 ? -17.804 1.582 -0.297 1.00 96.31 137 GLY A N 1
ATOM 1036 C CA . GLY A 1 137 ? -18.746 0.979 -1.244 1.00 96.31 137 GLY A CA 1
ATOM 1037 C C . GLY A 1 137 ? -18.197 0.881 -2.670 1.00 96.31 137 GLY A C 1
ATOM 1038 O O . GLY A 1 137 ? -17.189 0.220 -2.927 1.00 96.31 137 GLY A O 1
ATOM 1039 N N . ASP A 1 138 ? -18.883 1.537 -3.608 1.00 96.62 138 ASP A N 1
ATOM 1040 C CA . ASP A 1 138 ? -18.560 1.561 -5.035 1.00 96.62 138 ASP A CA 1
ATOM 1041 C C . ASP A 1 138 ? -17.903 2.873 -5.505 1.00 96.62 138 ASP A C 1
ATOM 1043 O O . ASP A 1 138 ? -17.699 3.049 -6.710 1.00 96.62 138 ASP A O 1
ATOM 1047 N N . SER A 1 139 ? -17.529 3.785 -4.593 1.00 97.62 139 SER A N 1
ATOM 1048 C CA . SER A 1 139 ? -17.007 5.117 -4.948 1.00 97.62 139 SER A CA 1
ATOM 1049 C C . SER A 1 139 ? -15.773 5.049 -5.845 1.00 97.62 139 SER A C 1
ATOM 1051 O O . SER A 1 139 ? -15.639 5.822 -6.791 1.00 97.62 139 SER A O 1
ATOM 1053 N N . ARG A 1 140 ? -14.896 4.067 -5.601 1.00 97.38 140 ARG A N 1
ATOM 1054 C CA . ARG A 1 140 ? -13.723 3.790 -6.439 1.00 97.38 140 ARG A CA 1
ATOM 1055 C C . ARG A 1 140 ? -14.113 3.536 -7.900 1.00 97.38 140 ARG A C 1
ATOM 1057 O O . ARG A 1 140 ? -13.553 4.150 -8.802 1.00 97.38 140 ARG A O 1
ATOM 1064 N N . ALA A 1 141 ? -15.104 2.673 -8.123 1.00 97.12 141 ALA A N 1
ATOM 1065 C CA . ALA A 1 141 ? -15.580 2.342 -9.462 1.00 97.12 141 ALA A CA 1
ATOM 1066 C C . ALA A 1 141 ? -16.328 3.516 -10.117 1.00 97.12 141 ALA A C 1
ATOM 1068 O O . ALA A 1 141 ? -16.190 3.733 -11.318 1.00 97.12 141 ALA A O 1
ATOM 1069 N N . LYS A 1 142 ? -17.090 4.296 -9.337 1.00 97.56 142 LYS A N 1
ATOM 1070 C CA . LYS A 1 142 ? -17.772 5.513 -9.816 1.00 97.56 142 LYS A CA 1
ATOM 1071 C C . LYS A 1 142 ? -16.800 6.590 -10.299 1.00 97.56 142 LYS A C 1
ATOM 1073 O O . LYS A 1 142 ? -17.131 7.312 -11.233 1.00 97.56 142 LYS A O 1
ATOM 1078 N N . LEU A 1 143 ? -15.604 6.664 -9.712 1.00 96.25 143 LEU A N 1
ATOM 1079 C CA . LEU A 1 143 ? -14.538 7.572 -10.146 1.00 96.25 143 LEU A CA 1
ATOM 1080 C C . LEU A 1 143 ? -13.768 7.064 -11.385 1.00 96.25 143 LEU A C 1
ATOM 1082 O O . LEU A 1 143 ? -12.829 7.711 -11.836 1.00 96.25 143 LEU A O 1
ATOM 1086 N N . GLY A 1 144 ? -14.145 5.909 -11.943 1.00 96.62 144 GLY A N 1
ATOM 1087 C CA . GLY A 1 144 ? -13.541 5.354 -13.157 1.00 96.62 144 GLY A CA 1
ATOM 1088 C C . GLY A 1 144 ? -12.332 4.446 -12.924 1.00 96.62 144 GLY A C 1
ATOM 1089 O O . GLY A 1 144 ? -11.725 3.998 -13.894 1.00 96.62 144 GLY A O 1
ATOM 1090 N N . LEU A 1 145 ? -11.988 4.131 -11.669 1.00 97.00 145 LEU A N 1
ATOM 1091 C CA . LEU A 1 145 ? -10.944 3.145 -11.382 1.00 97.00 145 LEU A CA 1
ATOM 1092 C C . LEU A 1 145 ? -11.452 1.714 -11.654 1.00 97.00 145 LEU A C 1
ATOM 1094 O O . LEU A 1 145 ? -12.653 1.450 -11.504 1.00 97.00 145 LEU A O 1
ATOM 1098 N N . PRO A 1 146 ? -10.568 0.770 -12.040 1.00 95.44 146 PRO A N 1
ATOM 1099 C CA . PRO A 1 146 ? -10.977 -0.590 -12.379 1.00 95.44 146 PRO A CA 1
ATOM 1100 C C . PRO A 1 146 ? -11.727 -1.293 -11.238 1.00 95.44 146 PRO A C 1
ATOM 1102 O O . PRO A 1 146 ? -11.455 -1.100 -10.051 1.00 95.44 146 PRO A O 1
ATOM 1105 N N . LYS A 1 147 ? -12.700 -2.134 -11.602 1.00 94.75 147 LYS A N 1
ATOM 1106 C CA . LYS A 1 147 ? -13.465 -2.943 -10.642 1.00 94.75 147 LYS A CA 1
ATOM 1107 C C . LYS A 1 147 ? -12.662 -4.172 -10.219 1.00 94.75 147 LYS A C 1
ATOM 1109 O O . LYS A 1 147 ? -11.883 -4.709 -10.997 1.00 94.75 147 LYS A O 1
ATOM 1114 N N . GLY A 1 148 ? -12.904 -4.654 -9.002 1.00 91.12 148 GLY A N 1
ATOM 1115 C CA . GLY A 1 148 ? -12.252 -5.864 -8.486 1.00 91.12 148 GLY A CA 1
ATOM 1116 C C . GLY A 1 148 ? -10.785 -5.678 -8.083 1.00 91.12 148 GLY A C 1
ATOM 1117 O O . GLY A 1 148 ? -10.167 -6.648 -7.654 1.00 91.12 148 GLY A O 1
ATOM 1118 N N . CYS A 1 149 ? -10.249 -4.455 -8.172 1.00 93.88 149 CYS A N 1
ATOM 1119 C CA . CYS A 1 149 ? -8.937 -4.084 -7.653 1.00 93.88 149 CYS A CA 1
ATOM 1120 C C . CYS A 1 149 ? -9.043 -3.049 -6.522 1.00 93.88 149 CYS A C 1
ATOM 1122 O O . CYS A 1 149 ? -10.063 -2.366 -6.382 1.00 93.88 149 CYS A O 1
ATOM 1124 N N . GLY A 1 150 ? -7.985 -2.922 -5.719 1.00 95.75 150 GLY A N 1
ATOM 1125 C CA . GLY A 1 150 ? -7.883 -1.898 -4.678 1.00 95.75 150 GLY A CA 1
ATOM 1126 C C . GLY A 1 150 ? -7.177 -2.374 -3.404 1.00 95.75 150 GLY A C 1
ATOM 1127 O O . GLY A 1 150 ? -6.444 -3.372 -3.428 1.00 95.75 150 GLY A O 1
ATOM 1128 N N . PRO A 1 151 ? -7.380 -1.664 -2.277 1.00 97.69 151 PRO A N 1
ATOM 1129 C CA . PRO A 1 151 ? -6.837 -2.049 -0.979 1.00 97.69 151 PRO A CA 1
ATOM 1130 C C . PRO A 1 151 ? -7.225 -3.472 -0.578 1.00 97.69 151 PRO A C 1
ATOM 1132 O O . PRO A 1 151 ? -8.402 -3.819 -0.484 1.00 97.69 151 PRO A O 1
ATOM 1135 N N . TYR A 1 152 ? -6.209 -4.290 -0.313 1.00 98.12 152 TYR A N 1
ATOM 1136 C CA . TYR A 1 152 ? -6.346 -5.688 0.075 1.00 98.12 152 TYR A CA 1
ATOM 1137 C C . TYR A 1 152 ? -5.990 -5.905 1.545 1.00 98.12 152 TYR A C 1
ATOM 1139 O O . TYR A 1 152 ? -6.795 -6.469 2.288 1.00 98.12 152 TYR A O 1
ATOM 1147 N N . ARG A 1 153 ? -4.799 -5.476 1.983 1.00 98.12 153 ARG A N 1
ATOM 1148 C CA . ARG A 1 153 ? -4.341 -5.658 3.371 1.00 98.12 153 ARG A CA 1
ATOM 1149 C C . ARG A 1 153 ? -3.556 -4.460 3.881 1.00 98.12 153 ARG A C 1
ATOM 1151 O O . ARG A 1 153 ? -2.730 -3.913 3.156 1.00 98.12 153 ARG A O 1
ATOM 1158 N N . ILE A 1 154 ? -3.758 -4.133 5.154 1.00 98.31 154 ILE A N 1
ATOM 1159 C CA . ILE A 1 154 ? -2.876 -3.254 5.924 1.00 98.31 154 ILE A CA 1
ATOM 1160 C C . ILE A 1 154 ? -2.168 -4.121 6.963 1.00 98.31 154 ILE A C 1
ATOM 1162 O O . ILE A 1 154 ? -2.815 -4.794 7.764 1.00 98.31 154 ILE A O 1
ATOM 1166 N N . ILE A 1 155 ? -0.843 -4.147 6.916 1.00 98.31 155 ILE A N 1
ATOM 1167 C CA . ILE A 1 155 ? 0.010 -4.981 7.759 1.00 98.31 155 ILE A CA 1
ATOM 1168 C C . ILE A 1 155 ? 0.842 -4.046 8.626 1.00 98.31 155 ILE A C 1
ATOM 1170 O O . ILE A 1 155 ? 1.633 -3.249 8.113 1.00 98.31 155 ILE A O 1
ATOM 1174 N N . THR A 1 156 ? 0.665 -4.150 9.938 1.00 98.00 156 THR A N 1
ATOM 1175 C CA . THR A 1 156 ? 1.380 -3.323 10.908 1.00 98.00 156 THR A CA 1
ATOM 1176 C C . THR A 1 156 ? 2.193 -4.167 11.872 1.00 98.00 156 THR A C 1
ATOM 1178 O O . THR A 1 156 ? 2.146 -5.398 11.854 1.00 98.00 156 THR A O 1
ATOM 1181 N N . ASN A 1 157 ? 2.968 -3.506 12.731 1.00 97.06 157 ASN A N 1
ATOM 1182 C CA . ASN A 1 157 ? 3.638 -4.179 13.840 1.00 97.06 157 ASN A CA 1
ATOM 1183 C C . ASN A 1 157 ? 2.639 -4.781 14.845 1.00 97.06 157 ASN A C 1
ATOM 1185 O O . ASN A 1 157 ? 2.997 -5.741 15.519 1.00 97.06 157 ASN A O 1
ATOM 1189 N N . MET A 1 158 ? 1.403 -4.273 14.920 1.00 98.25 158 MET A N 1
ATOM 1190 C CA . MET A 1 158 ? 0.407 -4.701 15.910 1.00 98.25 158 MET A CA 1
ATOM 1191 C C . MET A 1 158 ? -0.629 -5.683 15.355 1.00 98.25 158 MET A C 1
ATOM 1193 O O . MET A 1 158 ? -1.106 -6.540 16.094 1.00 98.25 158 MET A O 1
ATOM 1197 N N . ALA A 1 159 ? -1.009 -5.560 14.081 1.00 98.25 159 ALA A N 1
ATOM 1198 C CA . ALA A 1 159 ? -2.142 -6.291 13.522 1.00 98.25 159 ALA A CA 1
ATOM 1199 C C . ALA A 1 159 ? -2.066 -6.458 12.001 1.00 98.25 159 ALA A C 1
ATOM 1201 O O . ALA A 1 159 ? -1.323 -5.766 11.301 1.00 98.25 159 ALA A O 1
ATOM 1202 N N . VAL A 1 160 ? -2.924 -7.338 11.487 1.00 98.56 160 VAL A N 1
ATOM 1203 C CA . VAL A 1 160 ? -3.291 -7.392 10.071 1.00 98.56 160 VAL A CA 1
ATOM 1204 C C . VAL A 1 160 ? -4.756 -6.998 9.935 1.00 98.56 160 VAL A C 1
ATOM 1206 O O . VAL A 1 160 ? -5.625 -7.500 10.655 1.00 98.56 160 VAL A O 1
ATOM 1209 N N . MET A 1 161 ? -5.030 -6.105 8.991 1.00 98.50 161 MET A N 1
ATOM 1210 C CA . MET A 1 161 ? -6.363 -5.591 8.700 1.00 98.50 161 MET A CA 1
ATOM 1211 C C . MET A 1 161 ? -6.745 -5.849 7.239 1.00 98.50 161 MET A C 1
ATOM 1213 O O . MET A 1 161 ? -5.894 -5.837 6.343 1.00 98.50 161 MET A O 1
ATOM 1217 N N . ASP A 1 162 ? -8.034 -6.086 7.014 1.00 98.38 162 ASP A N 1
ATOM 1218 C CA . ASP A 1 162 ? -8.681 -6.110 5.704 1.00 98.38 162 ASP A CA 1
ATOM 1219 C C . ASP A 1 162 ? -9.715 -4.983 5.584 1.00 98.38 162 ASP A C 1
ATOM 1221 O O . ASP A 1 162 ? -9.714 -4.036 6.373 1.00 98.38 162 ASP A O 1
ATOM 1225 N N . PHE A 1 163 ? -10.570 -5.071 4.570 1.00 98.31 163 PHE A N 1
ATOM 1226 C CA . PHE A 1 163 ? -11.672 -4.149 4.347 1.00 98.31 163 PHE A CA 1
ATOM 1227 C C . PHE A 1 163 ? -12.973 -4.946 4.306 1.00 98.31 163 PHE A C 1
ATOM 1229 O O . PHE A 1 163 ? -13.050 -5.990 3.656 1.00 98.31 163 PHE A O 1
ATOM 1236 N N . GLU A 1 164 ? -13.980 -4.463 5.027 1.00 97.69 164 GLU A N 1
ATOM 1237 C CA . GLU A 1 164 ? -15.323 -5.038 5.039 1.00 97.69 164 GLU A CA 1
ATOM 1238 C C . GLU A 1 164 ? -15.930 -4.998 3.622 1.00 97.69 164 GLU A C 1
ATOM 1240 O O . GLU A 1 164 ? -15.613 -4.121 2.824 1.00 97.69 164 GLU A O 1
ATOM 1245 N N . GLU A 1 165 ? -16.728 -5.998 3.254 1.00 95.19 165 GLU A N 1
ATOM 1246 C CA . GLU A 1 165 ? -17.056 -6.263 1.853 1.00 95.19 165 GLU A CA 1
ATOM 1247 C C . GLU A 1 165 ? -17.985 -5.208 1.246 1.00 95.19 165 GLU A C 1
ATOM 1249 O O . GLU A 1 165 ? -17.771 -4.816 0.097 1.00 95.19 165 GLU A O 1
ATOM 1254 N N . GLU A 1 166 ? -18.960 -4.710 2.004 1.00 95.81 166 GLU A N 1
ATOM 1255 C CA . GLU A 1 166 ? -19.941 -3.744 1.507 1.00 95.81 166 GLU A CA 1
ATOM 1256 C C . GLU A 1 166 ? -19.477 -2.305 1.732 1.00 95.81 166 GLU A C 1
ATOM 1258 O O . GLU A 1 166 ? -19.333 -1.535 0.788 1.00 95.81 166 GLU A O 1
ATOM 1263 N N . SER A 1 167 ? -19.179 -1.942 2.976 1.00 97.31 167 SER A N 1
ATOM 1264 C CA . SER A 1 167 ? -18.763 -0.592 3.363 1.00 97.31 167 SER A CA 1
ATOM 1265 C C . SER A 1 167 ? -17.349 -0.247 2.908 1.00 97.31 167 SER A C 1
ATOM 1267 O O .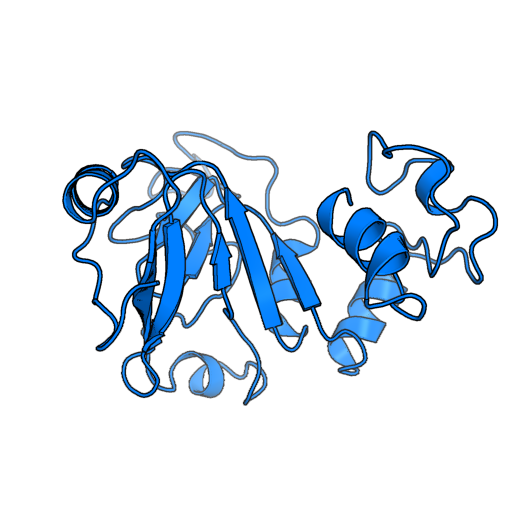 SER A 1 167 ? -17.024 0.931 2.773 1.00 97.31 167 SER A O 1
ATOM 1269 N N . LYS A 1 168 ? -16.493 -1.254 2.685 1.00 9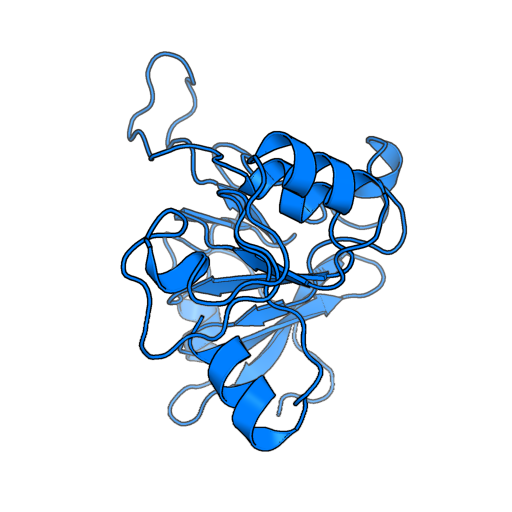8.12 168 LYS A N 1
ATOM 1270 C CA . LYS A 1 168 ? -15.047 -1.091 2.469 1.00 98.12 168 LYS A CA 1
ATOM 1271 C C . LYS A 1 168 ? -14.313 -0.405 3.620 1.00 98.12 168 LYS A C 1
ATOM 1273 O O . LYS A 1 168 ? -13.192 0.059 3.429 1.00 98.12 168 LYS A O 1
ATOM 1278 N N . ARG A 1 169 ? -14.901 -0.354 4.820 1.00 98.25 169 ARG A N 1
ATOM 1279 C CA . ARG A 1 169 ? -14.210 0.152 6.012 1.00 98.25 169 ARG A CA 1
ATOM 1280 C C . ARG A 1 169 ? -13.191 -0.859 6.519 1.00 98.25 169 ARG A C 1
ATOM 1282 O O . ARG A 1 169 ? -13.430 -2.068 6.516 1.00 98.25 169 ARG A O 1
ATOM 1289 N N . MET A 1 170 ? -12.057 -0.343 6.974 1.00 98.56 170 MET A N 1
ATOM 1290 C CA . MET A 1 170 ? -10.957 -1.129 7.514 1.00 98.56 170 MET A CA 1
ATOM 1291 C C . MET A 1 170 ? -11.386 -1.947 8.737 1.00 98.56 170 MET A C 1
ATOM 1293 O O . MET A 1 170 ? -12.109 -1.464 9.616 1.00 98.56 170 MET A O 1
ATOM 1297 N N . ARG A 1 171 ? -10.920 -3.196 8.791 1.00 98.38 171 ARG A N 1
ATOM 1298 C CA . ARG A 1 171 ? -11.323 -4.181 9.790 1.00 98.38 171 ARG A CA 1
ATOM 1299 C C . ARG A 1 171 ? -10.147 -5.028 10.261 1.00 98.38 171 ARG A C 1
ATOM 1301 O O . ARG A 1 171 ? -9.380 -5.548 9.460 1.00 98.38 171 ARG A O 1
ATOM 1308 N N . ILE A 1 172 ? -10.036 -5.219 11.571 1.00 98.62 172 ILE A N 1
ATOM 1309 C CA . ILE A 1 172 ? -9.030 -6.093 12.185 1.00 98.62 172 ILE A CA 1
ATOM 1310 C C . ILE A 1 172 ? -9.381 -7.553 11.890 1.00 98.62 172 ILE A C 1
ATOM 1312 O O . ILE A 1 172 ? -10.481 -8.004 12.230 1.00 98.62 172 ILE A O 1
ATOM 1316 N N . ILE A 1 173 ? -8.433 -8.292 11.306 1.00 98.56 173 ILE A N 1
ATOM 1317 C CA . ILE A 1 173 ? -8.556 -9.737 11.047 1.00 98.56 173 ILE A CA 1
ATOM 1318 C C . ILE A 1 173 ? -7.565 -10.581 11.844 1.00 98.56 173 ILE A C 1
ATOM 1320 O O . ILE A 1 173 ? -7.809 -11.768 12.051 1.00 98.56 173 ILE A O 1
ATOM 1324 N N . SER A 1 174 ? -6.457 -9.995 12.295 1.00 98.50 174 SER A N 1
ATOM 1325 C CA . SER A 1 174 ? -5.471 -10.691 13.115 1.00 98.50 174 SER A CA 1
ATOM 1326 C C . SER A 1 174 ? -4.702 -9.725 14.005 1.00 98.50 174 SER A C 1
ATOM 1328 O O . SER A 1 174 ? -4.489 -8.574 13.617 1.00 98.50 174 SER A O 1
ATOM 1330 N N . ILE A 1 175 ? -4.296 -10.193 15.183 1.00 98.50 175 ILE A N 1
ATOM 1331 C CA . ILE A 1 175 ? -3.467 -9.451 16.136 1.00 98.50 175 ILE A CA 1
ATOM 1332 C C . ILE A 1 175 ? -2.116 -10.150 16.265 1.00 98.50 175 ILE A C 1
ATOM 1334 O O . ILE A 1 175 ? -2.041 -11.358 16.475 1.00 98.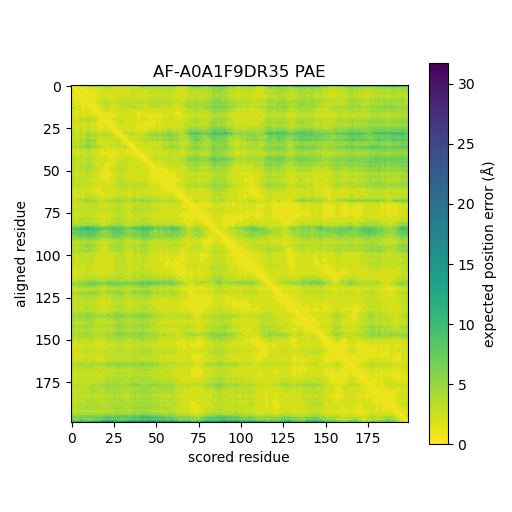50 175 ILE A O 1
ATOM 1338 N N . ASN A 1 176 ? -1.033 -9.383 16.166 1.00 98.00 176 ASN A N 1
ATOM 1339 C CA . ASN A 1 176 ? 0.307 -9.927 16.325 1.00 98.00 176 ASN A CA 1
ATOM 1340 C C . ASN A 1 176 ? 0.586 -10.261 17.804 1.00 98.00 176 ASN A C 1
ATOM 1342 O O . ASN A 1 176 ? 0.095 -9.567 18.701 1.00 98.00 176 ASN A O 1
ATOM 1346 N N . PRO A 1 177 ? 1.420 -11.279 18.087 1.00 97.75 177 PRO A N 1
ATOM 1347 C CA . PRO A 1 177 ? 1.788 -11.642 19.452 1.00 97.75 177 PRO A CA 1
ATOM 1348 C C . PRO A 1 177 ? 2.308 -10.450 20.267 1.00 97.75 177 PRO A C 1
ATOM 1350 O O . PRO A 1 177 ? 3.149 -9.687 19.796 1.00 97.75 177 PRO A O 1
ATOM 1353 N N . GLY A 1 178 ? 1.827 -10.320 21.505 1.00 97.38 178 GLY A N 1
ATOM 1354 C CA . GLY A 1 178 ? 2.217 -9.242 22.421 1.00 97.38 178 GLY A CA 1
ATOM 1355 C C . GLY A 1 178 ? 1.349 -7.982 22.352 1.00 97.38 178 GLY A C 1
ATOM 1356 O O . GLY A 1 178 ? 1.553 -7.088 23.167 1.00 97.38 178 GLY A O 1
ATOM 1357 N N . TYR A 1 179 ? 0.369 -7.925 21.447 1.00 98.12 179 TYR A N 1
ATOM 1358 C CA . TYR A 1 179 ? -0.597 -6.829 21.352 1.00 98.12 179 TYR A CA 1
ATOM 1359 C C . TYR A 1 179 ? -2.025 -7.307 21.626 1.00 98.12 179 TYR A C 1
ATOM 1361 O O . TYR A 1 179 ? -2.346 -8.491 21.535 1.00 98.12 179 TYR A O 1
ATOM 1369 N N . SER A 1 180 ? -2.902 -6.364 21.951 1.00 97.50 180 SER A N 1
ATOM 1370 C CA . SER A 1 180 ? -4.340 -6.560 22.105 1.00 97.50 180 SER A CA 1
ATOM 1371 C C . SER A 1 180 ? -5.123 -5.728 21.089 1.00 97.50 180 SER A C 1
ATOM 1373 O O . SER A 1 180 ? -4.630 -4.750 20.529 1.00 97.50 180 SER A O 1
ATOM 1375 N N . VAL A 1 181 ? -6.401 -6.062 20.892 1.00 97.62 181 VAL A N 1
ATOM 1376 C CA . VAL A 1 181 ? -7.323 -5.248 20.074 1.00 97.62 181 VAL A CA 1
ATOM 1377 C C . VAL A 1 181 ? -7.419 -3.809 20.595 1.00 97.62 181 VAL A C 1
ATOM 1379 O O . VAL A 1 181 ? -7.590 -2.883 19.805 1.00 97.62 181 VAL A O 1
ATOM 1382 N N . LYS A 1 182 ? -7.300 -3.619 21.915 1.00 97.44 182 LYS A N 1
ATOM 1383 C CA . LYS A 1 182 ? -7.293 -2.293 22.534 1.00 97.44 182 LYS A CA 1
ATOM 1384 C C . LYS A 1 182 ? -6.058 -1.501 22.108 1.00 97.44 182 LYS A C 1
ATOM 1386 O O . LYS A 1 182 ? -6.213 -0.357 21.716 1.00 97.44 182 LYS A O 1
ATOM 1391 N N . ASP A 1 183 ? -4.876 -2.117 22.089 1.00 97.44 183 ASP A N 1
ATOM 1392 C CA . ASP A 1 183 ? -3.643 -1.435 21.666 1.00 97.44 183 ASP A CA 1
ATOM 1393 C C . ASP A 1 183 ? -3.735 -0.943 20.217 1.00 97.44 183 ASP A C 1
ATOM 1395 O O . ASP A 1 183 ? -3.344 0.183 19.914 1.00 97.44 183 ASP A O 1
ATOM 1399 N N . VAL A 1 184 ? -4.306 -1.762 19.328 1.00 97.94 184 VAL A N 1
ATOM 1400 C CA . VAL A 1 184 ? -4.536 -1.396 17.922 1.00 97.94 184 VAL A CA 1
ATOM 1401 C C . VAL A 1 184 ? -5.504 -0.217 17.817 1.00 97.94 184 VAL A C 1
ATOM 1403 O O . VAL A 1 184 ? -5.237 0.735 17.086 1.00 97.94 184 VAL A O 1
ATOM 1406 N N . GLN A 1 185 ? -6.619 -0.266 18.552 1.00 97.56 185 GLN A N 1
ATOM 1407 C CA . GLN A 1 185 ? -7.625 0.794 18.531 1.00 97.56 185 GLN A CA 1
ATOM 1408 C C . GLN A 1 185 ? -7.106 2.103 19.143 1.00 97.56 185 GLN A C 1
ATOM 1410 O O . GLN A 1 185 ? -7.357 3.164 18.580 1.00 97.56 185 GLN A O 1
ATOM 1415 N N . ASP A 1 186 ? -6.354 2.039 20.243 1.00 97.31 186 ASP A N 1
ATOM 1416 C CA . ASP A 1 186 ? -5.767 3.207 20.915 1.00 97.31 186 ASP A CA 1
ATOM 1417 C C . ASP A 1 186 ? -4.703 3.901 20.037 1.00 97.31 186 ASP A C 1
ATOM 1419 O O . ASP A 1 186 ? -4.441 5.094 20.191 1.00 97.31 186 ASP A O 1
ATOM 1423 N N . ASN A 1 187 ? -4.107 3.172 19.085 1.00 97.75 187 ASN A N 1
ATOM 1424 C CA . ASN A 1 187 ? -3.154 3.688 18.095 1.00 97.75 187 ASN A CA 1
ATOM 1425 C C . ASN A 1 187 ? -3.793 3.924 16.715 1.00 97.75 187 ASN A C 1
ATOM 1427 O O . ASN A 1 187 ? -3.098 3.916 15.697 1.00 97.75 187 ASN A O 1
ATOM 1431 N N . CYS A 1 188 ? -5.110 4.129 16.662 1.00 97.94 188 CYS A N 1
ATOM 1432 C CA . CYS A 1 188 ? -5.856 4.415 15.443 1.00 97.94 188 CYS A CA 1
ATOM 1433 C C . CYS A 1 188 ? -6.783 5.614 15.667 1.00 97.94 188 CYS A C 1
ATOM 1435 O O . CYS A 1 188 ? -7.568 5.632 16.610 1.00 97.94 188 CYS A O 1
ATOM 1437 N N . GLY A 1 189 ? -6.708 6.618 14.794 1.00 97.06 189 GLY A N 1
ATOM 1438 C CA . GLY A 1 189 ? -7.505 7.842 14.888 1.00 97.06 189 GLY A CA 1
ATOM 1439 C C . GLY A 1 189 ? -8.983 7.670 14.536 1.00 97.06 189 GLY A C 1
ATOM 1440 O O . GLY A 1 189 ? -9.733 8.623 14.658 1.00 97.06 189 GLY A O 1
ATOM 1441 N N . PHE A 1 190 ? -9.409 6.482 14.108 1.00 97.38 190 PHE A N 1
ATOM 1442 C CA . PHE A 1 190 ? -10.800 6.150 13.801 1.00 97.38 190 PHE A CA 1
ATOM 1443 C C . PHE A 1 190 ? -11.178 4.789 14.385 1.00 97.38 190 PHE A C 1
ATOM 1445 O O . PHE A 1 190 ? -10.322 3.942 14.657 1.00 97.38 190 PHE A O 1
ATOM 1452 N N . GLU A 1 191 ? -12.477 4.546 14.541 1.00 97.50 191 GLU A N 1
ATOM 1453 C CA . GLU A 1 191 ? -12.984 3.242 14.967 1.00 97.50 191 GLU A CA 1
ATOM 1454 C C . GLU A 1 191 ? -12.693 2.166 13.910 1.00 97.50 191 GLU A C 1
ATOM 1456 O O . GLU A 1 191 ? -13.070 2.303 12.740 1.00 97.50 191 GLU A O 1
ATOM 1461 N N . LEU A 1 192 ? -12.047 1.080 14.333 1.00 97.81 192 LEU A N 1
ATOM 1462 C CA . LEU A 1 192 ? -11.786 -0.088 13.502 1.00 97.81 192 LEU A CA 1
ATOM 1463 C C . LEU A 1 192 ? -12.910 -1.110 13.645 1.00 97.81 192 LEU A C 1
ATOM 1465 O O . LEU A 1 192 ? -13.285 -1.510 14.750 1.00 97.81 192 LEU A O 1
ATOM 1469 N N . LEU A 1 193 ? -13.386 -1.619 12.509 1.00 98.3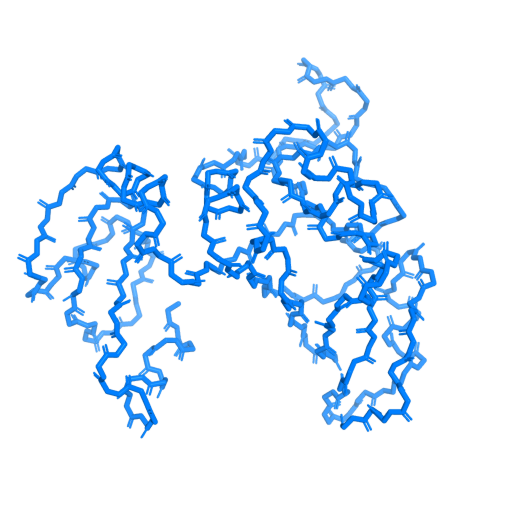8 193 LEU A N 1
ATOM 1470 C CA . LEU A 1 193 ? -14.267 -2.779 12.520 1.00 98.38 193 LEU A CA 1
ATOM 1471 C C . LEU A 1 193 ? -13.497 -4.020 12.998 1.00 98.38 193 LEU A C 1
ATOM 1473 O O . LEU A 1 193 ? -12.267 -4.093 12.928 1.00 98.38 193 LEU A O 1
ATOM 1477 N N . LYS A 1 194 ? -14.226 -5.049 13.433 1.00 98.19 194 LYS A N 1
ATOM 1478 C CA . LYS A 1 194 ? -13.651 -6.331 13.870 1.00 98.19 194 LYS A CA 1
ATOM 1479 C C . LYS A 1 194 ? -14.244 -7.473 13.059 1.00 98.19 194 LYS A C 1
ATOM 1481 O O . LYS A 1 194 ? -15.459 -7.540 12.876 1.00 98.19 194 LYS A O 1
ATOM 1486 N N . ALA A 1 195 ? -13.400 -8.366 12.552 1.00 97.06 195 ALA A N 1
ATOM 1487 C CA . ALA A 1 195 ? -13.879 -9.589 11.923 1.00 97.06 195 ALA A CA 1
ATOM 1488 C C . ALA A 1 195 ? -14.546 -10.502 12.958 1.00 97.06 195 ALA A C 1
ATOM 1490 O O . ALA A 1 195 ? -14.193 -10.487 14.136 1.00 97.06 195 ALA A O 1
ATOM 1491 N N . LYS A 1 196 ? -15.490 -11.341 12.506 1.00 93.69 196 LYS A N 1
ATOM 1492 C CA . LYS A 1 196 ? -16.172 -12.329 13.367 1.00 93.69 196 LYS A CA 1
ATOM 1493 C C . LYS A 1 196 ? -15.182 -13.242 14.096 1.00 93.69 196 LYS A C 1
ATOM 1495 O O . LYS A 1 196 ? -15.445 -13.677 15.210 1.00 93.69 196 LYS A O 1
ATOM 1500 N N . LYS A 1 197 ? -14.055 -13.532 13.445 1.00 94.19 197 LYS A N 1
ATOM 1501 C CA . LYS A 1 197 ? -12.926 -14.260 14.008 1.00 94.19 197 LYS A CA 1
ATOM 1502 C C . LYS A 1 197 ? -11.666 -13.437 13.775 1.00 94.19 197 LYS A C 1
ATOM 1504 O O . LYS A 1 197 ? -11.344 -13.144 12.627 1.00 94.19 197 LYS A O 1
ATOM 1509 N N . ILE A 1 198 ? -10.989 -13.092 14.863 1.00 95.06 198 ILE A N 1
ATOM 1510 C CA . ILE A 1 198 ? -9.662 -12.476 14.854 1.00 95.06 198 ILE A CA 1
ATOM 1511 C C . ILE A 1 198 ? -8.661 -13.586 15.175 1.00 95.06 198 ILE A C 1
ATOM 1513 O O . ILE A 1 198 ? -8.884 -14.340 16.125 1.00 95.06 198 ILE A O 1
ATOM 1517 N N . ILE A 1 199 ? -7.632 -13.723 14.338 1.00 89.38 199 ILE A N 1
ATOM 1518 C CA . ILE A 1 199 ? -6.570 -14.734 14.472 1.00 89.38 199 ILE A CA 1
ATOM 1519 C C . ILE A 1 199 ? -5.410 -14.182 15.293 1.00 89.38 199 ILE A C 1
ATOM 1521 O O . ILE A 1 199 ? -4.984 -13.040 14.997 1.00 89.38 199 ILE A O 1
#

Foldseek 3Di:
DVVQVVCCVPPCVPDWDAALQAQTRADQPDDAPDSPGVSSNHPGPDRDGNVVVLVCLQVQNAAEDEDEAQAAAQQGFGHQAADDQDNVDGPGGGPAQSCQQSCQQRHLEYEYEEAFAASRQANDDSDRRHDACPQFACVSVVVPGDPNGHYAWYHHPFFIWGADDGRRTIETAETDPPHDPVNRCVRHNDDHHYDPHYD

Radius of gyration: 17.25 Å; Cα contacts (8 Å, |Δi|>4): 435; chains: 1; bounding box: 42×47×42 Å